Protein AF-A0A482RDF0-F1 (afdb_monomer)

Sequence (179 aa):
MLKWYRARIDGACKEKSSDGYDLYDVTFIDIGFSDKMTVQRMRPLDASLTTVPAIAKECVLALLRVPALGAEYGDEAANALQDWVHGVKLRIKSHGKDMAGRLQVSLWEEDGSCINAIMIESGVARISSTMAHRVLKRGGDEKDVELLRLCEAARETAKKARARMYCYGDVGDSDDERR

Solvent-accessible surface area (backbone atoms only — not comparable to full-atom values): 10511 Å² total; per-residue (Å²): 134,94,81,86,78,65,66,44,80,78,45,77,48,94,58,58,46,98,87,66,43,64,25,24,38,32,36,29,36,66,74,66,51,69,50,77,45,41,69,91,83,56,74,86,77,60,71,83,60,68,77,56,74,68,71,37,74,76,65,43,67,49,56,57,41,64,52,54,76,86,39,86,52,11,52,58,31,54,51,53,50,45,72,70,48,65,96,52,88,63,48,76,48,79,77,53,61,49,99,88,67,35,39,19,28,45,43,25,48,92,92,65,51,42,52,59,24,50,38,22,30,59,20,36,29,44,75,27,62,76,48,51,51,50,34,67,72,66,71,35,57,70,73,52,48,52,50,50,54,46,36,52,55,21,40,54,50,9,51,76,67,34,22,64,65,20,56,89,42,85,71,71,89,66,83,80,80,80,124

pLDDT: mean 91.61, std 11.26, range [33.59, 98.56]

Secondary structure (DSSP, 8-state):
-------EEEEEEEEE-TTS-EEEEEE-TTT--EEEEEGGG--PPPGGGTSSPP----EEETTEE-PPTTSTTHHHHHHHHHHHHTT---EEEEEEE-TTSPEEEEEE-TTS-BHHHHHHHTTS-EE-HHHHHHHHHTT--HHHHHHHHHHHHHHHHHHHHT-GGGTTS-----STT--

Mean predicted aligned error: 5.52 Å

Radius of gyration: 19.78 Å; Cα contacts (8 Å, |Δi|>4): 258; chains: 1; bounding box: 54×39×53 Å

Foldseek 3Di:
DDDDADKDFPAWDPDAPPVRATWTWIARLQPRDIDIDGCVNDDDDDPVCVPPHRNDAAADEPQKDADDPPPFLRVVLVVVVCVVDPPDDWDWDFQAADPVRGTHIWTADPVGDTVLLVCLLLPRIAGDPVRLCVCVPPVHDPVSVVVVVSNVVSNVNCCVVCHRCNVPHDPDPDPPSDD

Structure (mmCIF, N/CA/C/O backbone):
data_AF-A0A482RDF0-F1
#
_entry.id   AF-A0A482RDF0-F1
#
loop_
_atom_site.group_PDB
_atom_site.id
_atom_site.type_symbol
_atom_site.label_atom_id
_atom_site.label_alt_id
_atom_site.label_comp_id
_atom_site.label_asym_id
_atom_site.label_entity_id
_atom_site.label_seq_id
_atom_site.pdbx_PDB_ins_code
_atom_site.Cartn_x
_atom_site.Cartn_y
_atom_site.Cartn_z
_atom_site.occupancy
_atom_site.B_iso_or_equiv
_atom_site.auth_seq_id
_atom_site.auth_comp_id
_atom_site.auth_asym_id
_atom_site.auth_atom_id
_atom_si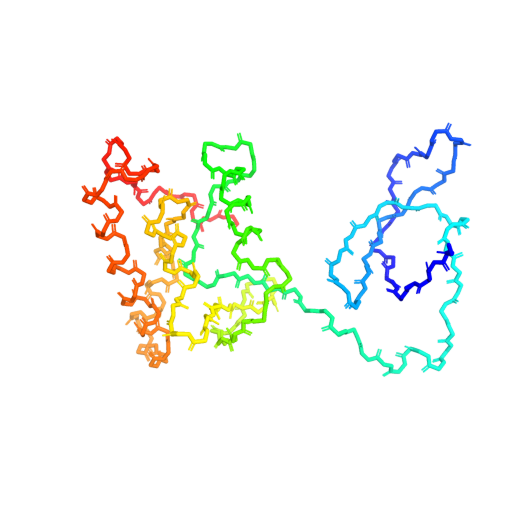te.pdbx_PDB_model_num
ATOM 1 N N . MET A 1 1 ? -15.710 20.046 16.845 1.00 54.75 1 MET A N 1
ATOM 2 C CA . MET A 1 1 ? -16.779 19.021 16.833 1.00 54.75 1 MET A CA 1
ATOM 3 C C . MET A 1 1 ? -16.114 17.657 16.951 1.00 54.75 1 MET A C 1
ATOM 5 O O . MET A 1 1 ? -15.251 17.364 16.132 1.00 54.75 1 MET A O 1
ATOM 9 N N . LEU A 1 2 ? -16.427 16.874 17.986 1.00 76.50 2 LEU A N 1
ATOM 10 C CA . LEU A 1 2 ? -15.882 15.519 18.157 1.00 76.50 2 LEU A CA 1
ATOM 11 C C . LEU A 1 2 ? -16.524 14.575 17.128 1.00 76.50 2 LEU A C 1
ATOM 13 O O . LEU A 1 2 ? -17.744 14.585 16.971 1.00 76.50 2 LEU A O 1
ATOM 17 N N . LYS A 1 3 ? -15.708 13.784 16.425 1.00 89.88 3 LYS A N 1
ATOM 18 C CA . LYS A 1 3 ? -16.160 12.769 15.460 1.00 89.88 3 LYS A CA 1
ATOM 19 C C . LYS A 1 3 ? -15.899 11.373 16.026 1.00 89.88 3 LYS A C 1
ATOM 21 O O . LYS A 1 3 ? -14.843 11.141 16.606 1.00 89.88 3 LYS A O 1
ATOM 26 N N . TRP A 1 4 ? -16.851 10.462 15.837 1.00 93.19 4 TRP A N 1
ATOM 27 C CA . TRP A 1 4 ? -16.746 9.052 16.219 1.00 93.19 4 TRP A CA 1
ATOM 28 C C . TRP A 1 4 ? -16.595 8.187 14.971 1.00 93.19 4 TRP A C 1
ATOM 30 O O . TRP A 1 4 ? -17.272 8.428 13.974 1.00 93.19 4 TRP A O 1
ATOM 40 N N . TYR A 1 5 ? -15.750 7.165 15.053 1.00 95.38 5 TYR A N 1
ATOM 41 C CA . TYR A 1 5 ? -15.471 6.233 13.962 1.00 95.38 5 TYR A CA 1
ATOM 42 C C . TYR A 1 5 ? -15.657 4.797 14.446 1.00 95.38 5 TYR A C 1
ATOM 44 O O . TYR A 1 5 ? -15.530 4.522 15.641 1.00 95.38 5 TYR A O 1
ATOM 52 N N . ARG A 1 6 ? -15.941 3.876 13.521 1.00 96.56 6 ARG A N 1
ATOM 53 C CA . ARG A 1 6 ? -15.915 2.446 13.835 1.00 96.56 6 ARG A CA 1
ATOM 54 C C . ARG A 1 6 ? -14.469 1.988 13.910 1.00 96.56 6 ARG A C 1
ATOM 56 O O . ARG A 1 6 ? -13.651 2.338 13.057 1.00 96.56 6 ARG A O 1
ATOM 63 N N . ALA A 1 7 ? -14.171 1.194 14.923 1.00 96.06 7 ALA A N 1
ATOM 64 C CA . ALA A 1 7 ? -12.834 0.694 15.142 1.00 96.06 7 ALA A CA 1
ATOM 65 C C . ALA A 1 7 ? -12.863 -0.709 15.744 1.00 96.06 7 ALA A C 1
ATOM 67 O O . ALA A 1 7 ? -13.864 -1.130 16.328 1.00 96.06 7 ALA A O 1
ATOM 68 N N . ARG A 1 8 ? -11.755 -1.424 15.580 1.00 95.56 8 ARG A N 1
ATOM 69 C CA . ARG A 1 8 ? -11.495 -2.729 16.178 1.00 95.56 8 ARG A CA 1
ATOM 70 C C . ARG A 1 8 ? -10.357 -2.571 17.177 1.00 95.56 8 ARG A C 1
ATOM 72 O O . ARG A 1 8 ? -9.365 -1.926 16.860 1.00 95.56 8 ARG A O 1
ATOM 79 N N . ILE A 1 9 ? -10.512 -3.161 18.357 1.00 96.56 9 ILE A N 1
ATOM 80 C CA . ILE A 1 9 ? -9.424 -3.285 19.329 1.00 96.56 9 ILE A CA 1
ATOM 81 C C . ILE A 1 9 ? -8.565 -4.467 18.887 1.00 96.56 9 ILE A C 1
ATOM 83 O O . ILE A 1 9 ? -9.066 -5.590 18.815 1.00 96.56 9 ILE A O 1
ATOM 87 N N . ASP A 1 10 ? -7.303 -4.208 18.561 1.00 95.56 10 ASP A N 1
ATOM 88 C CA . ASP A 1 10 ? -6.359 -5.233 18.113 1.00 95.56 10 ASP A CA 1
ATOM 89 C C . ASP A 1 10 ? -5.587 -5.843 19.294 1.00 95.56 10 ASP A C 1
ATOM 91 O O . ASP A 1 10 ? -5.207 -7.013 19.248 1.00 95.56 10 ASP A O 1
ATOM 95 N N . GLY A 1 11 ? -5.409 -5.091 20.386 1.00 96.06 11 GLY A N 1
ATOM 96 C CA . GLY A 1 11 ? -4.759 -5.584 21.598 1.00 96.06 11 GLY A CA 1
ATOM 97 C C . GLY A 1 11 ? -4.637 -4.534 22.700 1.00 96.06 11 GLY A C 1
ATOM 98 O O . GLY A 1 11 ? -4.918 -3.355 22.494 1.00 96.06 11 GLY A O 1
ATOM 99 N N . ALA A 1 12 ? -4.226 -4.974 23.889 1.00 95.38 12 ALA A N 1
ATOM 100 C CA . ALA A 1 12 ? -3.859 -4.081 24.984 1.00 95.38 12 ALA A CA 1
ATOM 101 C C . ALA A 1 12 ? -2.367 -3.725 24.900 1.00 95.38 12 ALA A C 1
ATOM 103 O O . ALA A 1 12 ? -1.522 -4.598 24.681 1.00 95.38 12 ALA A O 1
ATOM 104 N N . CYS A 1 13 ? -2.042 -2.455 25.121 1.00 93.56 13 CYS A N 1
ATOM 105 C CA . CYS A 1 13 ? -0.667 -1.980 25.188 1.00 93.56 13 CYS A CA 1
ATOM 106 C C . CYS A 1 13 ? -0.057 -2.295 26.560 1.00 93.56 13 CYS A C 1
ATOM 108 O O . CYS A 1 13 ? -0.744 -2.314 27.579 1.00 93.56 13 CYS A O 1
ATOM 110 N N . LYS A 1 14 ? 1.268 -2.482 26.609 1.00 92.19 14 LYS A N 1
ATOM 111 C CA . LYS A 1 14 ? 2.001 -2.568 27.889 1.00 92.19 14 LYS A CA 1
ATOM 112 C C . LYS A 1 14 ? 2.158 -1.205 28.564 1.00 92.19 14 LYS A C 1
ATOM 114 O O . LYS A 1 14 ? 2.295 -1.131 29.781 1.00 92.19 14 LYS A O 1
ATOM 119 N N . GLU A 1 15 ? 2.201 -0.147 27.763 1.00 92.88 15 GLU A N 1
ATOM 120 C CA . GLU A 1 15 ? 2.337 1.227 28.232 1.00 92.88 15 GLU A CA 1
ATOM 121 C C . GLU A 1 15 ? 1.001 1.784 28.745 1.00 92.88 15 GLU A C 1
ATOM 123 O O . GLU A 1 15 ? -0.079 1.347 28.341 1.00 92.88 15 GLU A O 1
ATOM 128 N N . LYS A 1 16 ? 1.088 2.765 29.641 1.00 93.88 16 LYS A N 1
ATOM 129 C CA . LYS A 1 16 ? -0.057 3.507 30.173 1.00 93.88 16 LYS A CA 1
ATOM 130 C C . LYS A 1 16 ? -0.050 4.922 29.608 1.00 93.88 16 LYS A C 1
ATOM 132 O O . LYS A 1 16 ? 1.000 5.425 29.209 1.00 93.88 16 LYS A O 1
ATOM 137 N N . SER A 1 17 ? -1.204 5.581 29.602 1.00 93.25 17 SER A N 1
ATOM 138 C CA . SER A 1 17 ? -1.254 7.019 29.329 1.00 93.25 17 SER A CA 1
ATOM 139 C C . SER A 1 17 ? -0.514 7.812 30.418 1.00 93.25 17 SER A C 1
ATOM 141 O O . SER A 1 17 ? -0.239 7.290 31.501 1.00 93.25 17 SER A O 1
ATOM 143 N N . SER A 1 18 ? -0.242 9.096 30.163 1.00 93.12 18 SER A N 1
ATOM 144 C CA . SER A 1 18 ? 0.327 10.022 31.159 1.00 93.12 18 SER A CA 1
ATOM 145 C C . SER A 1 18 ? -0.462 10.053 32.471 1.00 93.12 18 SER A C 1
ATOM 147 O O . SER A 1 18 ? 0.118 10.211 33.540 1.00 93.12 18 SER A O 1
ATOM 149 N N . ASP A 1 19 ? -1.775 9.849 32.380 1.00 94.12 19 ASP A N 1
ATOM 150 C CA . ASP A 1 19 ? -2.708 9.874 33.507 1.00 94.12 19 ASP A CA 1
ATOM 151 C C . ASP A 1 19 ? -2.913 8.480 34.138 1.00 94.12 19 ASP A C 1
ATOM 153 O O . ASP A 1 19 ? -3.788 8.296 34.981 1.00 94.12 19 ASP A O 1
ATOM 157 N N . GLY A 1 20 ? -2.133 7.474 33.719 1.00 94.69 20 GLY A N 1
ATOM 158 C CA . GLY A 1 20 ? -2.148 6.119 34.279 1.00 94.69 20 GLY A CA 1
ATOM 159 C C . GLY A 1 20 ? -3.216 5.174 33.713 1.00 94.69 20 GLY A C 1
ATOM 160 O O . GLY A 1 20 ? -3.364 4.058 34.216 1.00 94.69 20 GLY A O 1
ATOM 161 N N . TYR 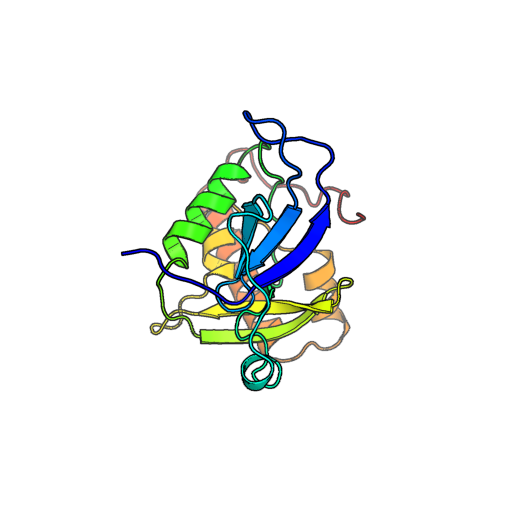A 1 21 ? -3.949 5.568 32.666 1.00 95.81 21 TYR A N 1
ATOM 162 C CA . TYR A 1 21 ? -4.974 4.717 32.050 1.00 95.81 21 TYR A CA 1
ATOM 163 C C . TYR A 1 21 ? -4.375 3.652 31.128 1.00 95.81 21 TYR A C 1
ATOM 165 O O . TYR A 1 21 ? -3.336 3.859 30.502 1.00 95.81 21 TYR A O 1
ATOM 173 N N . ASP A 1 22 ? -5.069 2.517 31.011 1.00 96.69 22 ASP A N 1
ATOM 174 C CA . ASP A 1 22 ? -4.773 1.496 30.003 1.00 96.69 22 ASP A CA 1
ATOM 175 C C . ASP A 1 22 ? -4.913 2.045 28.584 1.00 96.69 22 ASP A C 1
ATOM 177 O O . ASP A 1 22 ? -5.895 2.722 28.256 1.00 96.69 22 ASP A O 1
ATOM 181 N N . LEU A 1 23 ? -3.939 1.704 27.744 1.00 97.31 23 LEU A N 1
ATOM 182 C CA . LEU A 1 23 ? -3.948 1.980 26.316 1.00 97.31 23 LEU A CA 1
ATOM 183 C C . LEU A 1 23 ? -4.225 0.698 25.539 1.00 97.31 23 LEU A C 1
ATOM 185 O O . LEU A 1 23 ? -3.825 -0.396 25.936 1.00 97.31 23 LEU A O 1
ATOM 189 N N . TYR A 1 24 ? -4.901 0.860 24.412 1.00 97.31 24 TYR A N 1
ATOM 190 C CA . TYR A 1 24 ? -5.235 -0.220 23.499 1.00 97.31 24 TYR A CA 1
ATOM 191 C C . TYR A 1 24 ? -4.814 0.176 22.094 1.00 97.31 24 TYR A C 1
ATOM 193 O O . TYR A 1 24 ? -5.035 1.321 21.690 1.00 97.31 24 TYR A O 1
ATOM 201 N N . ASP A 1 25 ? -4.242 -0.777 21.365 1.00 96.88 25 ASP A N 1
ATOM 202 C CA . ASP A 1 25 ? -4.002 -0.653 19.935 1.00 96.88 25 ASP A CA 1
ATOM 203 C C . ASP A 1 25 ? -5.345 -0.823 19.218 1.00 96.88 25 ASP A C 1
ATOM 205 O O . ASP A 1 25 ? -6.073 -1.803 19.427 1.00 96.88 25 ASP A O 1
ATOM 209 N N . VAL A 1 26 ? -5.707 0.173 18.415 1.00 96.44 26 VAL A N 1
ATOM 210 C CA . VAL A 1 26 ? -7.015 0.272 17.774 1.00 96.44 26 VAL A CA 1
ATOM 211 C C . VAL A 1 26 ? -6.846 0.577 16.296 1.00 96.44 26 VAL A C 1
ATOM 213 O O . VAL A 1 26 ? -6.193 1.552 15.937 1.00 96.44 26 VAL A O 1
ATOM 216 N N . THR A 1 27 ? -7.520 -0.188 15.439 1.00 96.25 27 THR A N 1
ATOM 217 C CA . THR A 1 27 ? -7.594 0.072 13.997 1.00 96.25 27 THR A CA 1
ATOM 218 C C . THR A 1 27 ? -8.959 0.626 13.611 1.00 96.25 27 THR A C 1
ATOM 220 O O . THR A 1 27 ? -9.999 -0.003 13.829 1.00 96.25 27 THR A O 1
ATOM 223 N N . PHE A 1 28 ? -8.969 1.788 12.965 1.00 96.25 28 PHE A N 1
ATOM 224 C CA . PHE A 1 28 ? -10.151 2.399 12.369 1.00 96.25 28 PHE A CA 1
ATOM 225 C C . PHE A 1 28 ? -10.510 1.685 11.065 1.00 96.25 28 PHE A C 1
ATOM 227 O O . PHE A 1 28 ? -9.967 1.971 9.998 1.00 96.25 28 PHE A O 1
ATOM 234 N N . ILE A 1 29 ? -11.456 0.752 11.148 1.00 96.44 29 ILE A N 1
ATOM 235 C CA . ILE A 1 29 ? -11.743 -0.248 10.105 1.00 96.44 29 ILE A CA 1
ATOM 236 C C . ILE A 1 29 ? -12.279 0.318 8.780 1.00 96.44 29 ILE A C 1
ATOM 238 O O . ILE A 1 29 ? -12.342 -0.397 7.781 1.00 96.44 29 ILE A O 1
ATOM 242 N N . ASP A 1 30 ? -12.663 1.591 8.769 1.00 96.31 30 ASP A N 1
ATOM 243 C CA . ASP A 1 30 ? -13.197 2.272 7.588 1.00 96.31 30 ASP A CA 1
ATOM 244 C C . ASP A 1 30 ? -12.190 3.216 6.922 1.00 96.31 30 ASP A C 1
ATOM 246 O O . ASP A 1 30 ? -12.455 3.733 5.842 1.00 96.31 30 ASP A O 1
ATOM 250 N N . ILE A 1 31 ? -11.034 3.428 7.555 1.00 93.19 31 ILE A N 1
ATOM 251 C CA . ILE A 1 31 ? -9.993 4.358 7.091 1.00 93.19 31 ILE A CA 1
ATOM 252 C C . ILE A 1 31 ? -8.644 3.639 6.941 1.00 93.19 31 ILE A C 1
ATOM 254 O O . ILE A 1 31 ? -7.841 4.012 6.096 1.00 93.19 31 ILE A O 1
ATOM 258 N N . GLY A 1 32 ? -8.403 2.582 7.723 1.00 92.06 32 GLY A N 1
ATOM 259 C CA . GLY A 1 32 ? -7.150 1.819 7.712 1.00 92.06 32 GLY A CA 1
ATOM 260 C C . GLY A 1 32 ? -6.038 2.431 8.568 1.00 92.06 32 GLY A C 1
ATOM 261 O O . GLY A 1 32 ? -4.914 1.950 8.528 1.00 92.06 32 GLY A O 1
ATOM 262 N N . PHE A 1 33 ? -6.344 3.477 9.340 1.00 91.31 33 PHE A N 1
ATOM 263 C CA . PHE A 1 33 ? -5.431 4.074 10.314 1.00 91.31 33 PHE A CA 1
ATOM 264 C C . PHE A 1 33 ? -5.465 3.294 11.634 1.00 91.31 33 PHE A C 1
ATOM 266 O O . PHE A 1 33 ? -6.535 2.829 12.036 1.00 91.31 33 PHE A O 1
ATOM 273 N N . SER A 1 34 ? -4.332 3.210 12.326 1.00 93.81 34 SER A N 1
ATOM 274 C CA . SER A 1 34 ? -4.234 2.617 13.663 1.00 93.81 34 SER A CA 1
ATOM 275 C C . SER A 1 34 ? -3.669 3.632 14.651 1.00 93.81 34 SER A C 1
ATOM 277 O O . SER A 1 34 ? -2.806 4.430 14.297 1.00 93.81 34 SER A O 1
ATOM 279 N N . ASP A 1 35 ? -4.170 3.607 15.882 1.00 95.00 35 ASP A N 1
ATOM 280 C CA . ASP A 1 35 ? -3.775 4.521 16.955 1.00 95.00 35 ASP A CA 1
ATOM 281 C C . ASP A 1 35 ? -3.821 3.811 18.312 1.00 95.00 35 ASP A C 1
ATOM 283 O O . ASP A 1 35 ? -4.447 2.758 18.464 1.00 95.00 35 ASP A O 1
ATOM 287 N N . LYS A 1 36 ? -3.196 4.424 19.315 1.00 95.81 36 LYS A N 1
ATOM 288 C CA . LYS A 1 36 ? -3.252 3.998 20.711 1.00 95.81 36 LYS A CA 1
ATOM 289 C C . LYS A 1 36 ? -4.188 4.907 21.480 1.00 95.81 36 LYS A C 1
ATOM 291 O O . LYS A 1 36 ? -4.004 6.122 21.537 1.00 95.81 36 LYS A O 1
ATOM 296 N N . MET A 1 37 ? -5.199 4.330 22.115 1.00 94.81 37 MET A N 1
ATOM 297 C CA . MET A 1 37 ? -6.192 5.124 22.836 1.00 94.81 37 MET A CA 1
ATOM 298 C C . MET A 1 37 ? -6.707 4.433 24.089 1.00 94.81 37 MET A C 1
ATOM 300 O O . MET A 1 37 ? -6.657 3.213 24.229 1.00 94.81 37 MET A O 1
ATOM 304 N N . THR A 1 38 ? -7.203 5.246 25.016 1.00 96.44 38 THR A N 1
ATOM 305 C CA . THR A 1 38 ? -7.788 4.782 26.270 1.00 96.44 38 THR A CA 1
ATOM 306 C C . THR A 1 38 ? -9.283 4.514 26.105 1.00 96.44 38 THR A C 1
ATOM 308 O O . THR A 1 38 ? -9.935 5.057 25.208 1.00 96.44 38 THR A O 1
ATOM 311 N N . VAL A 1 39 ? -9.863 3.726 27.013 1.00 94.62 39 VAL A N 1
ATOM 312 C CA . VAL A 1 39 ? -11.300 3.385 26.985 1.00 94.62 39 VAL A CA 1
ATOM 313 C C . VAL A 1 39 ? -12.195 4.626 27.076 1.00 94.62 39 VAL A C 1
ATOM 315 O O . VAL A 1 39 ? -13.282 4.636 26.510 1.00 94.62 39 VAL A O 1
ATOM 318 N N . GLN A 1 40 ? -11.738 5.713 27.709 1.00 93.38 40 GLN A N 1
ATOM 319 C CA . GLN A 1 40 ? -12.492 6.973 27.791 1.00 93.38 40 GLN A CA 1
ATOM 320 C C . GLN A 1 40 ? -12.724 7.619 26.414 1.00 93.38 40 GLN A C 1
ATOM 322 O O . GLN A 1 40 ? -13.639 8.426 26.258 1.00 93.38 40 GLN A O 1
ATOM 327 N N . ARG A 1 41 ? -11.912 7.266 25.408 1.00 94.06 41 ARG A N 1
ATOM 328 C CA . ARG A 1 41 ? -12.061 7.705 24.012 1.00 94.06 41 ARG A CA 1
ATOM 329 C C . ARG A 1 41 ? -12.796 6.680 23.144 1.00 94.06 41 ARG A C 1
ATOM 331 O O . ARG A 1 41 ? -12.841 6.836 21.926 1.00 94.06 41 ARG A O 1
ATOM 338 N N . MET A 1 42 ? -13.382 5.652 23.755 1.00 95.12 42 MET A N 1
ATOM 339 C CA . MET A 1 42 ? -14.123 4.585 23.090 1.00 95.12 42 MET A CA 1
ATOM 340 C C . MET A 1 42 ? -15.565 4.530 23.593 1.00 95.12 42 MET A C 1
ATOM 342 O O . MET A 1 42 ? -15.909 5.042 24.657 1.00 95.12 42 MET A O 1
ATOM 346 N N . ARG A 1 43 ? -16.424 3.871 22.818 1.00 95.44 43 ARG A N 1
ATOM 347 C CA . ARG A 1 43 ? -17.781 3.510 23.230 1.00 95.44 43 ARG A CA 1
ATOM 348 C C . ARG A 1 43 ? -18.201 2.213 22.539 1.00 95.44 43 ARG A C 1
ATOM 350 O O . ARG A 1 43 ? -17.672 1.930 21.461 1.00 95.44 43 ARG A O 1
ATOM 357 N N . PRO A 1 44 ? -19.154 1.453 23.104 1.00 95.31 44 PRO A N 1
ATOM 358 C CA . PRO A 1 44 ? -19.710 0.288 22.430 1.00 95.31 44 PRO A CA 1
ATOM 359 C C . PRO A 1 44 ? -20.218 0.638 21.029 1.00 95.31 44 PRO A C 1
ATOM 361 O O . PRO A 1 44 ? -20.848 1.680 20.825 1.00 95.31 44 PRO A O 1
ATOM 364 N N . LEU A 1 45 ? -19.926 -0.232 20.063 1.00 94.94 45 LEU A N 1
ATOM 365 C CA . LEU A 1 45 ? -20.441 -0.094 18.708 1.00 94.94 45 LEU A CA 1
ATOM 366 C C . LEU A 1 45 ? -21.926 -0.472 18.696 1.00 94.94 45 LEU A C 1
ATOM 368 O O . LEU A 1 45 ? -22.308 -1.510 19.232 1.00 94.94 45 LEU A O 1
ATOM 372 N N . ASP A 1 46 ? -22.753 0.363 18.069 1.00 94.44 46 ASP A N 1
ATOM 373 C CA . ASP A 1 46 ? -24.168 0.062 17.860 1.00 94.44 46 ASP A CA 1
ATOM 374 C C . ASP A 1 46 ? -24.319 -1.240 17.055 1.00 94.44 46 ASP A C 1
ATOM 376 O O . ASP A 1 46 ? -23.660 -1.420 16.026 1.00 94.44 46 ASP A O 1
ATOM 380 N N . ALA A 1 47 ? -25.191 -2.144 17.507 1.00 93.56 47 ALA A N 1
ATOM 381 C CA . ALA A 1 47 ? -25.407 -3.439 16.869 1.00 93.56 47 ALA A CA 1
ATOM 382 C C . ALA A 1 47 ? -25.805 -3.305 15.389 1.00 93.56 47 ALA A C 1
ATOM 384 O O . ALA A 1 47 ? -25.367 -4.106 14.565 1.00 93.56 47 ALA A O 1
ATOM 385 N N . SER A 1 48 ? -26.554 -2.263 15.021 1.00 93.81 48 SER A N 1
ATOM 386 C CA . SER A 1 48 ? -26.926 -1.988 13.627 1.00 93.81 48 SER A CA 1
ATOM 387 C C . SER A 1 48 ? -25.720 -1.731 12.716 1.00 93.81 48 SER A C 1
ATOM 389 O O . SER A 1 48 ? -25.775 -2.023 11.525 1.00 93.81 48 SER A O 1
ATOM 391 N N . LEU A 1 49 ? -24.603 -1.246 13.268 1.00 94.00 49 LEU A N 1
ATOM 392 C CA . LEU A 1 49 ? -23.372 -0.963 12.529 1.00 94.00 49 LEU A CA 1
ATOM 393 C C . LEU A 1 49 ? -22.440 -2.172 12.421 1.00 94.00 49 LEU A C 1
ATOM 395 O O . LEU A 1 49 ? -21.443 -2.098 11.702 1.00 94.00 49 LEU A O 1
ATOM 399 N N . THR A 1 50 ? -22.732 -3.274 13.116 1.00 90.12 50 THR A N 1
ATOM 400 C CA . THR A 1 50 ? -21.919 -4.502 13.059 1.00 90.12 50 THR A CA 1
ATOM 401 C C . THR A 1 50 ? -22.118 -5.279 11.760 1.00 90.12 50 THR A C 1
ATOM 403 O O . THR A 1 50 ? -21.228 -6.014 11.340 1.00 90.12 50 THR A O 1
ATOM 406 N N . THR A 1 51 ? -23.258 -5.087 11.091 1.00 92.31 51 THR A N 1
ATOM 407 C CA . THR A 1 51 ? -23.583 -5.742 9.816 1.00 92.31 51 THR A CA 1
ATOM 408 C C . THR A 1 51 ? -22.875 -5.099 8.626 1.00 92.31 51 THR A C 1
ATOM 410 O O . THR A 1 51 ? -22.722 -5.735 7.586 1.00 92.31 51 THR A O 1
ATOM 413 N N . VAL A 1 52 ? -22.417 -3.851 8.767 1.00 94.69 52 VAL A N 1
ATOM 414 C CA . VAL A 1 52 ? -21.680 -3.140 7.721 1.00 94.69 52 VAL A CA 1
ATOM 415 C C . VAL A 1 52 ? -20.230 -3.642 7.720 1.00 94.69 52 VAL A C 1
ATOM 417 O O . VAL A 1 52 ? -19.535 -3.489 8.727 1.00 94.69 52 VAL A O 1
ATOM 420 N N . PRO A 1 53 ? -19.711 -4.218 6.624 1.00 94.25 53 PRO A N 1
ATOM 421 C CA . PRO A 1 53 ? -18.326 -4.680 6.581 1.00 94.25 53 PRO A CA 1
ATOM 422 C C . PRO A 1 53 ? -17.322 -3.537 6.785 1.00 94.25 53 PRO A C 1
ATOM 424 O O . PRO A 1 53 ? -17.612 -2.379 6.487 1.00 94.25 53 PRO A O 1
ATOM 427 N N . ALA A 1 54 ? -16.118 -3.865 7.256 1.00 94.62 54 ALA A N 1
ATOM 428 C CA . ALA A 1 54 ? -14.980 -2.946 7.216 1.00 94.62 54 ALA A CA 1
ATOM 429 C C . ALA A 1 54 ? -14.675 -2.563 5.760 1.00 94.62 54 ALA A C 1
ATOM 431 O O . ALA A 1 54 ? -14.451 -3.461 4.930 1.00 94.62 54 ALA A O 1
ATOM 432 N N . ILE A 1 55 ? -14.673 -1.263 5.454 1.00 94.94 55 ILE A N 1
ATOM 433 C CA . ILE A 1 55 ? -14.482 -0.782 4.077 1.00 94.94 55 ILE A CA 1
ATOM 434 C C . ILE A 1 55 ? -13.011 -0.542 3.726 1.00 94.94 55 ILE A C 1
ATOM 436 O O . ILE A 1 55 ? -12.658 -0.652 2.553 1.00 94.94 55 ILE A O 1
ATOM 440 N N . ALA A 1 56 ? -12.138 -0.304 4.711 1.00 95.19 56 ALA A N 1
ATOM 441 C CA . ALA A 1 56 ? -10.701 -0.267 4.468 1.00 95.19 56 ALA A CA 1
ATOM 442 C C . ALA A 1 56 ? -10.147 -1.694 4.348 1.00 95.19 56 ALA A C 1
ATOM 444 O O . ALA A 1 56 ? -10.495 -2.588 5.126 1.00 95.19 56 ALA A O 1
ATOM 445 N N . LYS A 1 57 ? -9.284 -1.914 3.354 1.00 92.88 57 LYS A N 1
ATOM 446 C CA . LYS A 1 57 ? -8.631 -3.201 3.095 1.00 92.88 57 LYS A CA 1
ATOM 447 C C . LYS A 1 57 ? -7.124 -3.009 3.087 1.00 92.88 57 LYS A C 1
ATOM 449 O O . LYS A 1 57 ? -6.605 -2.239 2.285 1.00 92.88 57 LYS A O 1
ATOM 454 N N . GLU A 1 58 ? -6.435 -3.738 3.955 1.00 93.25 58 GLU A N 1
ATOM 455 C CA . GLU A 1 58 ? -4.976 -3.774 3.950 1.00 93.25 58 GLU A CA 1
ATOM 456 C C . GLU A 1 58 ? -4.468 -4.466 2.675 1.00 93.25 58 GLU A C 1
ATOM 458 O O . GLU A 1 58 ? -4.947 -5.54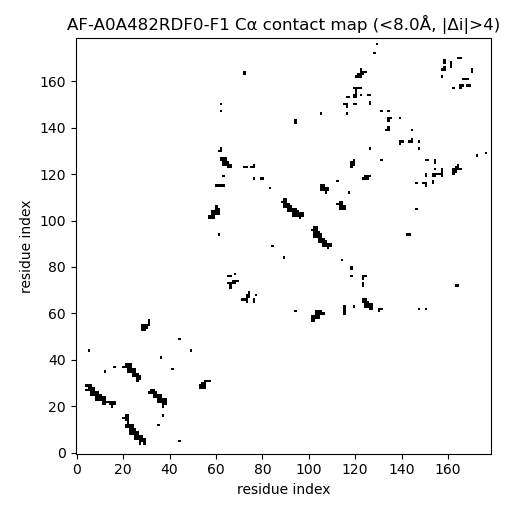2 2.292 1.00 93.25 58 GLU A O 1
ATOM 463 N N . CYS A 1 59 ? -3.504 -3.829 2.015 1.00 95.69 59 CYS A N 1
ATOM 464 C CA . CYS A 1 59 ? -2.908 -4.281 0.764 1.00 95.69 59 CYS A CA 1
ATOM 465 C C . CYS A 1 59 ? -1.384 -4.109 0.812 1.00 95.69 59 CYS A C 1
ATOM 467 O O . CYS A 1 59 ? -0.856 -3.359 1.629 1.00 95.69 59 CYS A O 1
ATOM 469 N N . VAL A 1 60 ? -0.686 -4.772 -0.105 1.00 96.25 60 VAL A N 1
ATOM 470 C CA . VAL A 1 60 ? 0.752 -4.611 -0.343 1.00 96.25 60 VAL A CA 1
ATOM 471 C C . VAL A 1 60 ? 1.013 -4.372 -1.823 1.00 96.25 60 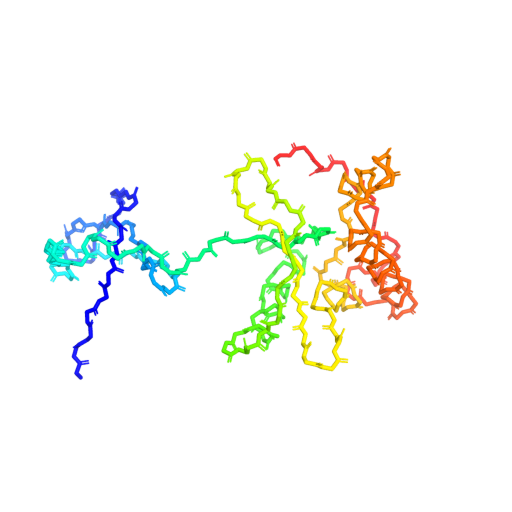VAL A C 1
ATOM 473 O O . VAL A 1 60 ? 0.322 -4.926 -2.679 1.00 96.25 60 VAL A O 1
ATOM 476 N N . LEU A 1 61 ? 2.025 -3.568 -2.143 1.00 97.62 61 LEU A N 1
ATOM 477 C CA . LEU A 1 61 ? 2.407 -3.328 -3.531 1.00 97.62 61 LEU A CA 1
ATOM 478 C C . LEU A 1 61 ? 3.097 -4.563 -4.119 1.00 97.62 61 LEU A C 1
ATOM 480 O O . LEU A 1 61 ? 4.095 -5.055 -3.596 1.00 97.62 61 LEU A O 1
ATOM 484 N N . ALA A 1 62 ? 2.544 -5.073 -5.214 1.00 96.81 62 ALA A N 1
ATOM 485 C CA . ALA A 1 62 ? 3.081 -6.218 -5.928 1.00 96.81 62 ALA A CA 1
ATOM 486 C C . ALA A 1 62 ? 4.437 -5.892 -6.576 1.00 96.81 62 ALA A C 1
ATOM 488 O O . ALA A 1 62 ? 4.676 -4.769 -7.017 1.00 96.81 62 ALA A O 1
ATOM 489 N N . LEU A 1 63 ? 5.294 -6.911 -6.671 1.00 95.81 63 LEU A N 1
ATOM 490 C CA . LEU A 1 63 ? 6.633 -6.887 -7.272 1.00 95.81 63 LEU A CA 1
ATOM 491 C C . LEU A 1 63 ? 7.656 -5.964 -6.601 1.00 95.81 63 LEU A C 1
ATOM 493 O O . LEU A 1 63 ? 8.782 -5.909 -7.084 1.00 95.81 63 LEU A O 1
ATOM 497 N N . LEU A 1 64 ? 7.330 -5.287 -5.500 1.00 95.81 64 LEU A N 1
ATOM 498 C CA . LEU A 1 64 ? 8.261 -4.367 -4.852 1.00 95.81 64 LEU A CA 1
ATOM 499 C C . LEU A 1 64 ? 8.958 -4.988 -3.645 1.00 95.81 64 LEU A C 1
ATOM 501 O O . LEU A 1 64 ? 8.366 -5.716 -2.847 1.00 95.81 64 LEU A O 1
ATOM 505 N N . ARG A 1 65 ? 10.224 -4.617 -3.479 1.00 93.88 65 ARG A N 1
ATOM 506 C CA . ARG A 1 65 ? 10.941 -4.636 -2.207 1.00 93.88 65 ARG A CA 1
ATOM 507 C C . ARG A 1 65 ? 11.381 -3.216 -1.889 1.00 93.88 65 ARG A C 1
ATOM 509 O O . ARG A 1 65 ? 11.981 -2.552 -2.731 1.00 93.88 65 ARG A O 1
ATOM 516 N N . VAL A 1 66 ? 11.091 -2.788 -0.669 1.00 93.88 66 VAL A N 1
ATOM 517 C CA . VAL A 1 66 ? 11.489 -1.490 -0.12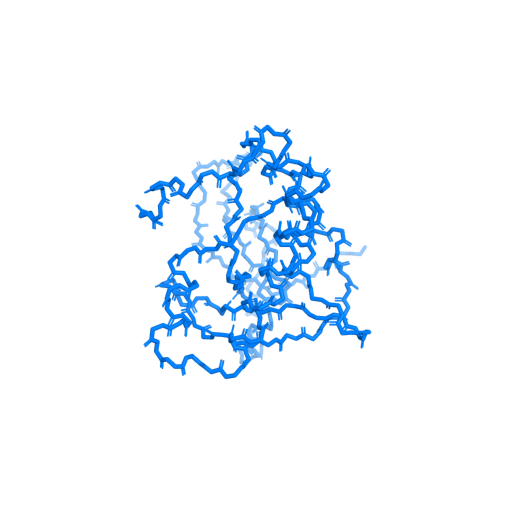2 1.00 93.88 66 VAL A CA 1
ATOM 518 C C . VAL A 1 66 ? 12.374 -1.717 1.104 1.00 93.88 66 VAL A C 1
ATOM 520 O O . VAL A 1 66 ? 12.174 -2.724 1.796 1.00 93.88 66 VAL A O 1
ATOM 523 N N . PRO A 1 67 ? 13.355 -0.841 1.371 1.00 92.19 67 PRO A N 1
ATOM 524 C CA . PRO A 1 67 ? 14.109 -0.883 2.618 1.00 92.19 67 PRO A CA 1
ATOM 525 C C . PRO A 1 67 ? 13.187 -0.726 3.834 1.00 92.19 67 PRO A C 1
ATOM 527 O O . PRO A 1 67 ? 12.098 -0.155 3.742 1.00 92.19 67 PRO A O 1
ATOM 530 N N . ALA A 1 68 ? 13.618 -1.245 4.983 1.00 92.75 68 ALA A N 1
ATOM 531 C CA . ALA A 1 68 ? 12.913 -1.021 6.241 1.00 92.75 68 ALA A CA 1
ATOM 532 C C . ALA A 1 68 ? 13.003 0.458 6.661 1.00 92.75 68 ALA A C 1
ATOM 534 O O . ALA A 1 68 ? 13.967 1.140 6.317 1.00 92.75 68 ALA A O 1
ATOM 535 N N . LEU A 1 69 ? 12.031 0.936 7.441 1.00 92.81 69 LEU A N 1
ATOM 536 C CA . LEU A 1 69 ? 12.081 2.279 8.032 1.00 92.81 69 LEU A CA 1
ATOM 537 C C . LEU A 1 69 ? 13.366 2.467 8.855 1.00 92.81 69 LEU A C 1
ATOM 539 O O . LEU A 1 69 ? 13.815 1.537 9.532 1.00 92.81 69 LEU A O 1
ATOM 543 N N . GLY A 1 70 ? 13.963 3.655 8.769 1.00 92.69 70 GLY A N 1
ATOM 544 C CA . GLY A 1 70 ? 15.270 3.974 9.352 1.00 92.69 70 GLY A CA 1
ATOM 545 C C . GLY A 1 70 ? 16.493 3.362 8.648 1.00 92.69 70 GLY A C 1
ATOM 546 O O . GLY A 1 70 ? 17.620 3.698 9.013 1.00 92.69 70 GLY A O 1
ATOM 547 N N . ALA A 1 71 ? 16.317 2.480 7.655 1.00 92.38 71 ALA A N 1
ATOM 548 C CA . ALA A 1 71 ? 17.397 2.090 6.747 1.00 92.38 71 ALA A CA 1
ATOM 549 C C . ALA A 1 71 ? 17.552 3.121 5.617 1.00 92.38 71 ALA A C 1
ATOM 551 O O . ALA A 1 71 ? 16.641 3.906 5.352 1.00 92.38 71 ALA A O 1
ATOM 552 N N . GLU A 1 72 ? 18.691 3.097 4.919 1.00 91.19 72 GLU A N 1
ATOM 553 C CA . GLU A 1 72 ? 18.942 3.993 3.784 1.00 91.19 72 GLU A CA 1
ATOM 554 C C . GLU A 1 72 ? 17.817 3.877 2.736 1.00 91.19 72 GLU A C 1
ATOM 556 O O . GLU A 1 72 ? 17.486 2.776 2.286 1.00 91.19 72 GLU A O 1
ATOM 561 N N . TYR A 1 73 ? 17.220 5.017 2.372 1.00 91.88 73 TYR A N 1
ATOM 562 C CA . TYR A 1 73 ? 16.065 5.153 1.473 1.00 91.88 73 TYR A CA 1
ATOM 563 C C . TYR A 1 73 ? 14.728 4.591 1.987 1.00 91.88 73 TYR A C 1
ATOM 565 O O . TYR A 1 73 ? 13.736 4.658 1.259 1.00 91.88 73 TYR A O 1
ATOM 573 N N . GLY A 1 74 ? 14.660 4.031 3.199 1.00 94.31 74 GLY A N 1
ATOM 574 C CA . GLY A 1 74 ? 13.431 3.447 3.748 1.00 94.31 74 GLY A CA 1
ATOM 575 C C . GLY A 1 74 ? 12.369 4.490 4.087 1.00 94.31 74 GLY A C 1
ATOM 576 O O . GLY A 1 74 ? 11.212 4.359 3.682 1.00 94.31 74 GLY A O 1
ATOM 577 N N . ASP A 1 75 ? 12.768 5.556 4.780 1.00 95.62 75 ASP A N 1
ATOM 578 C CA . ASP A 1 75 ? 11.857 6.646 5.141 1.00 95.62 75 ASP A CA 1
ATOM 579 C C . ASP A 1 75 ? 11.482 7.472 3.900 1.00 95.62 75 ASP A C 1
ATOM 581 O O . ASP A 1 75 ? 10.326 7.854 3.717 1.00 95.62 75 ASP A O 1
ATOM 585 N N . GLU A 1 76 ? 12.427 7.673 2.978 1.00 95.31 76 GLU A N 1
ATOM 586 C CA . GLU A 1 76 ? 12.173 8.305 1.685 1.00 95.31 76 GLU A CA 1
ATOM 587 C C . GLU A 1 76 ? 11.193 7.500 0.827 1.00 95.31 76 GLU A C 1
ATOM 589 O O . GLU A 1 76 ? 10.352 8.099 0.157 1.00 95.31 76 GLU A O 1
ATOM 594 N N . ALA A 1 77 ? 11.257 6.163 0.852 1.00 96.44 77 ALA A N 1
ATOM 595 C CA . ALA A 1 77 ? 10.298 5.310 0.153 1.00 96.44 77 ALA A CA 1
ATOM 596 C C . ALA A 1 77 ? 8.879 5.473 0.709 1.00 96.44 77 ALA A C 1
ATOM 598 O O . ALA A 1 77 ? 7.923 5.564 -0.066 1.00 96.44 77 ALA A O 1
ATOM 599 N N . ALA A 1 78 ? 8.743 5.526 2.037 1.00 96.19 78 ALA A N 1
ATOM 600 C CA . ALA A 1 78 ? 7.458 5.724 2.699 1.00 96.19 78 ALA A CA 1
ATOM 601 C C . ALA A 1 78 ? 6.863 7.104 2.379 1.00 96.19 78 ALA A C 1
ATOM 603 O O . ALA A 1 78 ? 5.698 7.188 1.986 1.00 96.19 78 ALA A O 1
ATOM 604 N N . ASN A 1 79 ? 7.675 8.161 2.473 1.00 96.81 79 ASN A N 1
ATOM 605 C CA . ASN A 1 79 ? 7.254 9.529 2.167 1.00 96.81 79 ASN A CA 1
ATOM 606 C C . ASN A 1 79 ? 6.863 9.685 0.693 1.00 96.81 79 ASN A C 1
ATOM 608 O O . ASN A 1 79 ? 5.790 10.199 0.395 1.00 96.81 79 ASN A O 1
ATOM 612 N N . ALA A 1 80 ? 7.674 9.167 -0.234 1.00 96.12 80 ALA A N 1
ATOM 613 C CA . ALA A 1 80 ? 7.368 9.243 -1.659 1.00 96.12 80 ALA A CA 1
ATOM 614 C C . ALA A 1 80 ? 6.063 8.505 -2.001 1.00 96.12 80 ALA A C 1
ATOM 616 O O . ALA A 1 80 ? 5.225 9.026 -2.735 1.00 96.12 80 ALA A O 1
ATOM 617 N N . LEU A 1 81 ? 5.847 7.315 -1.424 1.00 97.25 81 LEU A N 1
ATOM 618 C CA . LEU A 1 81 ? 4.581 6.606 -1.590 1.00 97.25 81 LEU A CA 1
ATOM 619 C C . LEU A 1 81 ? 3.407 7.436 -1.067 1.00 97.25 81 LEU A C 1
ATOM 621 O O . LEU A 1 81 ? 2.388 7.526 -1.749 1.00 97.25 81 LEU A O 1
ATOM 625 N N . GLN A 1 82 ? 3.544 8.040 0.116 1.00 96.31 82 GLN A N 1
ATOM 626 C CA . GLN A 1 82 ? 2.514 8.898 0.691 1.00 96.31 82 GLN A CA 1
ATOM 627 C C . GLN A 1 82 ? 2.167 10.062 -0.244 1.00 96.31 82 GLN A C 1
ATOM 629 O O . GLN A 1 82 ? 0.982 10.275 -0.502 1.00 96.31 82 GLN A O 1
ATOM 634 N N . ASP A 1 83 ? 3.168 10.748 -0.794 1.00 96.81 83 ASP A N 1
ATOM 635 C CA . ASP A 1 83 ? 2.974 11.870 -1.718 1.00 96.81 83 ASP A CA 1
ATOM 636 C C . ASP A 1 83 ? 2.201 11.462 -2.982 1.00 96.81 83 ASP A C 1
ATOM 638 O O . ASP A 1 83 ? 1.374 12.227 -3.477 1.00 96.81 83 ASP A O 1
ATOM 642 N N . TRP A 1 84 ? 2.421 10.245 -3.488 1.00 96.56 84 TRP A N 1
ATOM 643 C CA . TRP A 1 84 ? 1.752 9.754 -4.697 1.00 96.56 84 TRP A CA 1
ATOM 644 C C . TRP A 1 84 ? 0.335 9.219 -4.470 1.00 96.56 84 TRP A C 1
ATOM 646 O O . TRP A 1 84 ? -0.483 9.252 -5.387 1.00 96.56 84 TRP A O 1
ATOM 656 N N . VAL A 1 85 ? 0.025 8.683 -3.286 1.00 96.69 85 VAL A N 1
ATOM 657 C CA . VAL A 1 85 ? -1.235 7.938 -3.079 1.00 96.69 85 VAL A CA 1
ATOM 658 C C . VAL A 1 85 ? -2.207 8.614 -2.123 1.00 96.69 85 VAL A C 1
ATOM 660 O O . VAL A 1 85 ? -3.406 8.325 -2.157 1.00 96.69 85 VAL A O 1
ATOM 663 N N . HIS A 1 86 ? -1.728 9.485 -1.235 1.00 94.12 86 HIS A N 1
ATOM 664 C CA . HIS A 1 86 ? -2.564 10.018 -0.170 1.00 94.12 86 HIS A CA 1
ATOM 665 C C . HIS A 1 86 ? -3.618 10.987 -0.713 1.00 94.12 86 HIS A C 1
ATOM 667 O O . HIS A 1 86 ? -3.307 12.011 -1.310 1.00 94.12 86 HIS A O 1
ATOM 673 N N . GLY A 1 87 ? -4.896 10.669 -0.486 1.00 93.50 87 GLY A N 1
ATOM 674 C CA . GLY A 1 87 ? -6.014 11.485 -0.968 1.00 93.50 87 GLY A CA 1
ATOM 675 C C . GLY A 1 87 ? -6.247 11.410 -2.482 1.00 93.50 87 GLY A C 1
ATOM 676 O O . GLY A 1 87 ? -7.115 12.119 -2.989 1.00 93.50 87 GLY A O 1
ATOM 677 N N . VAL A 1 88 ? -5.526 10.539 -3.196 1.00 95.31 88 VAL A N 1
ATOM 678 C CA . VAL A 1 88 ? -5.624 10.386 -4.651 1.00 95.31 88 VAL A CA 1
ATOM 679 C C . VAL A 1 88 ? -6.519 9.198 -5.001 1.00 95.31 88 VAL A C 1
ATOM 681 O O . VAL A 1 88 ? -6.428 8.115 -4.421 1.00 95.31 88 VAL A O 1
ATOM 684 N N . LYS A 1 89 ? -7.407 9.387 -5.983 1.00 96.88 89 LYS A N 1
ATOM 685 C CA . LYS A 1 89 ? -8.227 8.301 -6.526 1.00 96.88 89 LYS A CA 1
ATOM 686 C C . LYS A 1 89 ? -7.418 7.525 -7.564 1.00 96.88 89 LYS A C 1
ATOM 688 O O . LYS A 1 89 ? -7.182 8.022 -8.658 1.00 96.88 89 LYS A O 1
ATOM 693 N N . LEU A 1 90 ? -7.064 6.288 -7.235 1.00 97.94 90 LEU A N 1
ATOM 694 C CA . LEU A 1 90 ? -6.279 5.402 -8.096 1.00 97.94 90 LEU A CA 1
ATOM 695 C C . LEU A 1 90 ? -7.097 4.180 -8.527 1.00 97.94 90 LEU A C 1
ATOM 697 O O . LEU A 1 90 ? -8.009 3.733 -7.825 1.00 97.94 90 LEU A O 1
ATOM 701 N N . ARG A 1 91 ? -6.755 3.607 -9.682 1.00 97.88 91 ARG A N 1
ATOM 702 C CA . ARG A 1 91 ? -7.229 2.279 -10.090 1.00 97.88 91 ARG A CA 1
ATOM 703 C C . ARG A 1 91 ? -6.314 1.214 -9.499 1.00 97.88 91 ARG A C 1
ATOM 705 O O . ARG A 1 91 ? -5.099 1.375 -9.453 1.00 97.88 91 ARG A O 1
ATOM 712 N N . ILE A 1 92 ? -6.909 0.101 -9.086 1.00 97.31 92 ILE A N 1
ATOM 713 C CA . ILE A 1 92 ? -6.204 -1.013 -8.452 1.00 97.31 92 ILE A CA 1
ATOM 714 C C . ILE A 1 92 ? -6.350 -2.254 -9.334 1.00 97.31 92 ILE A C 1
ATOM 716 O O . ILE A 1 92 ? -7.472 -2.638 -9.668 1.00 97.31 92 ILE A O 1
ATOM 720 N N . LYS A 1 93 ? -5.237 -2.914 -9.677 1.00 97.19 93 LYS A N 1
ATOM 721 C CA . LYS A 1 93 ? -5.246 -4.291 -10.206 1.00 97.19 93 LYS A CA 1
ATOM 722 C C . LYS A 1 93 ? -4.768 -5.245 -9.107 1.00 97.19 93 LYS A C 1
ATOM 724 O O . LYS A 1 93 ? -3.784 -4.957 -8.432 1.00 97.19 93 LYS A O 1
ATOM 729 N N . SER A 1 94 ? -5.457 -6.374 -8.916 1.00 95.88 94 SER A N 1
ATOM 730 C CA . SER A 1 94 ? -5.067 -7.400 -7.936 1.00 95.88 94 SER A CA 1
ATOM 731 C C . SER A 1 94 ? -4.240 -8.516 -8.578 1.00 95.88 94 SER A C 1
ATOM 733 O O . SER A 1 94 ? -4.627 -9.074 -9.608 1.00 95.88 94 SER A O 1
ATOM 735 N N . HIS A 1 95 ? -3.148 -8.876 -7.907 1.00 94.31 95 HIS A N 1
ATOM 736 C CA . HIS A 1 95 ? -2.156 -9.883 -8.302 1.00 94.31 95 HIS A CA 1
ATOM 737 C C . HIS A 1 95 ? -2.161 -11.100 -7.354 1.00 94.31 95 HIS A C 1
ATOM 739 O O . HIS A 1 95 ? -1.192 -11.846 -7.254 1.00 94.31 95 HIS A O 1
ATOM 745 N N . GLY A 1 96 ? -3.260 -11.296 -6.614 1.00 92.69 96 GLY A N 1
ATOM 746 C CA . GLY A 1 96 ? -3.411 -12.372 -5.633 1.00 92.69 96 GLY A CA 1
ATOM 747 C C . GLY A 1 96 ? -3.177 -11.910 -4.195 1.00 92.69 96 GLY A C 1
ATOM 748 O O . GLY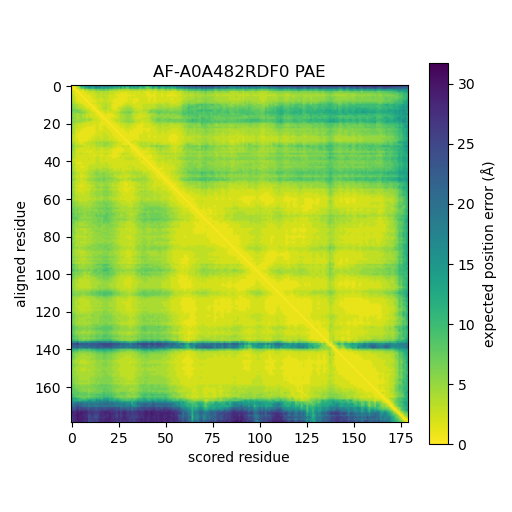 A 1 96 ? -3.436 -10.756 -3.849 1.00 92.69 96 GLY A O 1
ATOM 749 N N . LYS A 1 97 ? -2.739 -12.836 -3.336 1.00 93.75 97 LYS A N 1
ATOM 750 C CA . LYS A 1 97 ? -2.508 -12.592 -1.906 1.00 93.75 97 LYS A CA 1
ATOM 751 C C . LYS A 1 97 ? -1.095 -12.973 -1.490 1.00 93.75 97 LYS A C 1
ATOM 753 O O . LYS A 1 97 ? -0.514 -13.906 -2.043 1.00 93.75 97 LYS A O 1
ATOM 758 N N . ASP A 1 98 ? -0.530 -12.235 -0.538 1.00 90.62 98 ASP A N 1
ATOM 759 C CA . ASP A 1 98 ? 0.724 -12.610 0.121 1.00 90.62 98 ASP A CA 1
ATOM 760 C C . ASP A 1 98 ? 0.522 -13.734 1.149 1.00 90.62 98 ASP A C 1
ATOM 762 O O . ASP A 1 98 ? -0.588 -14.231 1.350 1.00 90.62 98 ASP A O 1
ATOM 766 N N . MET A 1 99 ? 1.618 -14.163 1.780 1.00 88.19 99 MET A N 1
ATOM 767 C CA . MET A 1 99 ? 1.589 -15.228 2.789 1.00 88.19 99 MET A CA 1
ATOM 768 C C . MET A 1 99 ? 0.778 -14.844 4.035 1.00 88.19 99 MET A C 1
ATOM 770 O O . MET A 1 99 ? 0.262 -15.727 4.713 1.00 88.19 99 MET A O 1
ATOM 774 N N . ALA A 1 100 ? 0.633 -13.544 4.311 1.00 90.38 100 ALA A N 1
ATOM 775 C CA . ALA A 1 100 ? -0.196 -13.010 5.389 1.00 90.38 100 ALA A CA 1
ATOM 776 C C . ALA A 1 100 ? -1.672 -12.834 4.970 1.00 90.38 100 ALA A C 1
ATOM 778 O O . ALA A 1 100 ? -2.495 -12.377 5.760 1.00 90.38 100 ALA A O 1
ATOM 779 N N . GLY A 1 101 ? -2.033 -13.194 3.733 1.00 92.25 101 GLY A N 1
ATOM 780 C CA . GLY A 1 101 ? -3.393 -13.087 3.210 1.00 92.25 101 GLY A CA 1
ATOM 781 C C . GLY A 1 101 ? -3.794 -11.684 2.742 1.00 92.25 101 GLY A C 1
ATOM 782 O O . GLY A 1 101 ? -4.960 -11.489 2.380 1.00 92.25 101 GLY A O 1
ATOM 783 N N . ARG A 1 102 ? -2.859 -10.727 2.704 1.00 94.19 102 ARG A N 1
ATOM 784 C CA . ARG A 1 102 ? -3.085 -9.352 2.233 1.00 94.19 102 ARG A CA 1
ATOM 785 C C . ARG A 1 102 ? -3.126 -9.309 0.716 1.00 94.19 102 ARG A C 1
ATOM 787 O O . ARG A 1 102 ? -2.432 -10.076 0.048 1.00 94.19 102 ARG A O 1
ATOM 794 N N . LEU A 1 103 ? -3.936 -8.410 0.160 1.00 95.62 103 LEU A N 1
ATOM 795 C CA . LEU A 1 103 ? -4.049 -8.255 -1.291 1.00 95.62 103 LEU A CA 1
ATOM 796 C C . LEU A 1 103 ? -2.758 -7.674 -1.864 1.00 95.62 103 LEU A C 1
ATOM 798 O O . LEU A 1 103 ? -2.331 -6.597 -1.461 1.00 95.62 103 LEU A O 1
ATOM 802 N N . GLN A 1 104 ? -2.171 -8.362 -2.838 1.00 96.38 104 GLN A N 1
ATOM 803 C CA . GLN A 1 104 ? -1.081 -7.819 -3.640 1.00 96.38 104 GLN A CA 1
ATOM 804 C C . GLN A 1 104 ? -1.673 -6.995 -4.776 1.00 96.38 104 GLN A C 1
ATOM 806 O O . GLN A 1 104 ? -2.513 -7.496 -5.530 1.00 96.38 104 GLN A O 1
ATOM 811 N N . VAL A 1 105 ? -1.257 -5.737 -4.893 1.00 98.06 105 VAL A N 1
ATOM 812 C CA . VAL A 1 105 ? -1.870 -4.782 -5.817 1.00 98.06 105 VAL A CA 1
ATOM 813 C C . VAL A 1 105 ? -0.851 -3.974 -6.610 1.00 98.06 105 VAL A C 1
ATOM 815 O O . VAL A 1 105 ? 0.253 -3.703 -6.141 1.00 98.06 105 VAL A O 1
ATOM 818 N N . SER A 1 106 ? -1.243 -3.558 -7.810 1.00 98.38 106 SER A N 1
ATOM 819 C CA . SER A 1 106 ? -0.620 -2.426 -8.493 1.00 98.38 106 SER A CA 1
ATOM 820 C C . SER A 1 106 ? -1.584 -1.253 -8.541 1.00 98.38 106 SER A C 1
ATOM 822 O O . SER A 1 106 ? -2.796 -1.439 -8.707 1.00 98.38 106 SER A O 1
ATOM 824 N N . LEU A 1 107 ? -1.035 -0.054 -8.361 1.00 98.56 107 LEU A N 1
ATOM 825 C CA . LEU A 1 107 ? -1.789 1.193 -8.351 1.00 98.56 107 LEU A CA 1
ATOM 826 C C . LEU A 1 107 ? -1.531 1.962 -9.642 1.00 98.56 107 LEU A C 1
ATOM 828 O O . LEU A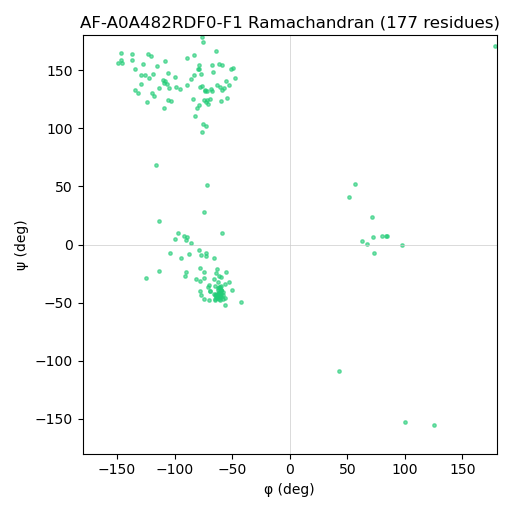 1 107 ? -0.393 2.032 -10.112 1.00 98.56 107 LEU A O 1
ATOM 832 N N . TRP A 1 108 ? -2.598 2.524 -10.196 1.00 98.38 108 TRP A N 1
ATOM 833 C CA . TRP A 1 108 ? -2.583 3.166 -11.500 1.00 98.38 108 TRP A CA 1
ATOM 834 C C . TRP A 1 108 ? -3.312 4.498 -11.460 1.00 98.38 108 TRP A C 1
ATOM 836 O O . TRP A 1 108 ? -4.447 4.580 -10.979 1.00 98.38 108 TRP A O 1
ATOM 846 N N . GLU A 1 109 ? -2.681 5.507 -12.032 1.00 97.62 109 GLU A N 1
ATOM 847 C CA . GLU A 1 109 ? -3.297 6.797 -12.297 1.00 97.62 109 GLU A CA 1
ATOM 848 C C . GLU A 1 109 ? -4.253 6.704 -13.502 1.00 97.62 109 GLU A C 1
ATOM 850 O O . GLU A 1 109 ? -4.418 5.657 -14.158 1.00 97.62 109 GLU A O 1
ATOM 855 N N . GLU A 1 110 ? -4.968 7.798 -13.755 1.00 95.88 110 GLU A N 1
ATOM 856 C CA . GLU A 1 110 ? -5.931 7.892 -14.853 1.00 95.88 110 GLU A CA 1
ATOM 857 C C . GLU A 1 110 ? -5.244 7.915 -16.225 1.00 95.88 110 GLU A C 1
ATOM 859 O O . GLU A 1 110 ? -5.742 7.293 -17.162 1.00 95.88 110 GLU A O 1
ATOM 864 N N . ASP A 1 111 ? -4.066 8.535 -16.317 1.00 96.06 111 ASP A N 1
ATOM 865 C CA . ASP A 1 111 ? -3.240 8.614 -17.530 1.00 96.06 111 ASP A CA 1
ATOM 866 C C . ASP A 1 111 ? -2.548 7.285 -17.902 1.00 96.06 111 ASP A C 1
ATOM 868 O O . ASP A 1 111 ? -1.974 7.158 -18.982 1.00 96.06 111 ASP A O 1
ATOM 872 N N . GLY A 1 112 ? -2.634 6.276 -17.028 1.00 95.81 112 GLY A N 1
ATOM 873 C CA . GLY A 1 112 ? -2.007 4.969 -17.207 1.00 95.81 112 GLY A CA 1
ATOM 874 C C . GLY A 1 112 ? -0.665 4.801 -16.495 1.00 95.81 112 GLY A C 1
ATOM 875 O O . GLY A 1 112 ? -0.114 3.700 -16.539 1.00 95.81 112 GLY A O 1
ATOM 876 N N . SER A 1 113 ? -0.169 5.822 -15.799 1.00 96.88 113 SER A N 1
ATOM 877 C CA . SER A 1 113 ? 1.042 5.742 -14.984 1.00 96.88 113 SER A CA 1
ATOM 878 C C . SER A 1 113 ? 0.871 4.738 -13.839 1.00 96.88 113 SER A C 1
ATOM 880 O O . SER A 1 113 ? -0.181 4.662 -13.199 1.00 96.88 113 SER A O 1
ATOM 882 N N . CYS A 1 114 ? 1.899 3.920 -13.591 1.00 98.38 114 CYS A N 1
ATOM 883 C CA . CYS A 1 114 ? 1.878 2.881 -12.560 1.00 98.38 114 CYS A CA 1
ATOM 884 C C . CYS A 1 114 ? 2.789 3.262 -11.392 1.00 98.38 114 CYS A C 1
ATOM 886 O O . CYS A 1 114 ? 4.010 3.322 -11.549 1.00 98.38 114 CYS A O 1
ATOM 888 N N . ILE A 1 115 ? 2.212 3.432 -10.199 1.00 98.50 115 ILE A N 1
ATOM 889 C CA . ILE A 1 115 ? 2.959 3.840 -8.999 1.00 98.50 115 ILE A CA 1
ATOM 890 C C . ILE A 1 115 ? 4.044 2.816 -8.650 1.00 98.50 115 ILE A C 1
ATOM 892 O O . ILE A 1 115 ? 5.144 3.194 -8.261 1.00 98.50 115 ILE A O 1
ATOM 896 N N . ASN A 1 116 ? 3.791 1.516 -8.852 1.00 98.44 116 ASN A N 1
ATOM 897 C CA . ASN A 1 116 ? 4.795 0.481 -8.591 1.00 98.44 116 ASN A CA 1
ATOM 898 C C . ASN A 1 116 ? 6.059 0.691 -9.444 1.00 98.44 116 ASN A C 1
ATOM 900 O O . ASN A 1 116 ? 7.171 0.583 -8.932 1.00 98.44 116 ASN A O 1
ATOM 904 N N . ALA A 1 117 ? 5.890 1.023 -10.727 1.00 98.50 117 ALA A N 1
ATOM 905 C CA . ALA A 1 117 ? 7.006 1.317 -11.619 1.00 98.50 117 ALA A CA 1
ATOM 906 C C . ALA A 1 117 ? 7.693 2.641 -11.239 1.00 98.50 117 ALA A C 1
ATOM 908 O O . ALA A 1 117 ? 8.917 2.685 -11.183 1.00 98.50 117 ALA A O 1
ATOM 909 N N . ILE A 1 118 ? 6.929 3.675 -10.870 1.00 98.44 118 ILE A N 1
ATOM 910 C CA . ILE A 1 118 ? 7.460 4.972 -10.408 1.00 98.44 118 ILE A CA 1
ATOM 911 C C . ILE A 1 118 ? 8.337 4.815 -9.150 1.00 98.44 118 ILE A C 1
ATOM 913 O O . ILE A 1 118 ? 9.403 5.430 -9.046 1.00 98.44 118 ILE A O 1
ATOM 917 N N . MET A 1 119 ? 7.956 3.948 -8.205 1.00 98.06 119 MET A N 1
ATOM 918 C CA . MET A 1 119 ? 8.789 3.650 -7.029 1.00 98.06 119 MET A CA 1
ATOM 919 C C . MET A 1 119 ? 10.144 3.035 -7.414 1.00 98.06 119 MET A C 1
ATOM 921 O O . MET A 1 119 ? 11.162 3.325 -6.785 1.00 98.06 119 MET A O 1
ATOM 925 N N . ILE A 1 120 ? 10.172 2.198 -8.454 1.00 97.75 120 ILE A N 1
ATOM 926 C CA . ILE A 1 120 ? 11.412 1.596 -8.959 1.00 97.75 120 ILE A CA 1
ATOM 927 C C . ILE A 1 120 ? 12.239 2.631 -9.720 1.00 97.75 120 ILE A C 1
ATOM 929 O O . ILE A 1 120 ? 13.437 2.748 -9.474 1.00 97.75 120 ILE A O 1
ATOM 933 N N . GLU A 1 121 ? 11.610 3.399 -10.609 1.00 97.94 121 GLU A N 1
ATOM 934 C CA . GLU A 1 121 ? 12.271 4.422 -11.425 1.00 97.94 121 GLU A CA 1
ATOM 935 C C . GLU A 1 121 ? 12.936 5.502 -10.564 1.00 97.94 121 GLU A C 1
ATOM 937 O O . GLU A 1 121 ? 14.060 5.926 -10.827 1.00 97.94 121 GLU A O 1
ATOM 942 N N . SER A 1 122 ? 12.271 5.901 -9.479 1.00 97.06 122 SER A N 1
ATOM 943 C CA . SER A 1 122 ? 12.813 6.852 -8.506 1.00 97.06 122 SER A CA 1
ATOM 944 C C . SER A 1 122 ? 13.927 6.263 -7.630 1.00 97.06 122 SER A C 1
ATOM 946 O O . SER A 1 122 ? 14.594 7.011 -6.911 1.00 97.06 122 SER A O 1
ATOM 948 N N . GLY A 1 123 ? 14.156 4.948 -7.677 1.00 96.31 123 GLY A N 1
ATOM 949 C CA . GLY A 1 123 ? 15.192 4.268 -6.906 1.00 96.31 123 GLY A CA 1
ATOM 950 C C . GLY A 1 123 ? 14.897 4.179 -5.406 1.00 96.31 123 GLY A C 1
ATOM 951 O O . GLY A 1 123 ? 15.835 4.070 -4.620 1.00 96.31 123 GLY A O 1
ATOM 952 N N . VAL A 1 124 ? 13.628 4.256 -4.987 1.00 95.88 124 VAL A N 1
ATOM 953 C CA . VAL A 1 124 ? 13.219 3.991 -3.588 1.00 95.88 124 VAL A CA 1
ATOM 954 C C . VAL A 1 124 ? 12.761 2.543 -3.373 1.00 95.88 124 VAL A C 1
ATOM 956 O O . VAL A 1 124 ? 12.620 2.088 -2.240 1.00 95.88 124 VAL A O 1
ATOM 959 N N . ALA A 1 125 ? 12.553 1.794 -4.458 1.00 95.88 125 ALA A N 1
ATOM 960 C CA . ALA A 1 125 ? 12.211 0.378 -4.438 1.00 95.88 125 ALA A CA 1
ATOM 961 C C . ALA A 1 125 ? 13.002 -0.408 -5.493 1.00 95.88 125 ALA A C 1
ATOM 963 O O . ALA A 1 125 ? 13.453 0.136 -6.502 1.00 95.88 125 ALA A O 1
ATOM 964 N N . ARG A 1 126 ? 13.105 -1.724 -5.289 1.00 95.38 126 ARG A N 1
ATOM 965 C CA . ARG A 1 126 ? 13.621 -2.680 -6.280 1.00 95.38 126 ARG A CA 1
ATOM 966 C C . ARG A 1 126 ? 12.601 -3.770 -6.584 1.00 95.38 126 ARG A C 1
ATOM 968 O O . ARG A 1 126 ? 11.650 -3.976 -5.827 1.00 95.38 126 ARG A O 1
ATOM 975 N N . ILE A 1 127 ? 12.816 -4.487 -7.682 1.00 96.00 127 ILE A N 1
ATOM 976 C CA . ILE A 1 127 ? 11.974 -5.623 -8.062 1.00 96.00 127 ILE A CA 1
ATOM 977 C C . ILE A 1 127 ? 12.195 -6.768 -7.067 1.00 96.00 127 ILE A C 1
ATOM 979 O O . ILE A 1 127 ? 13.326 -7.122 -6.746 1.00 96.00 127 ILE A O 1
ATOM 983 N N . SER A 1 128 ? 11.113 -7.385 -6.591 1.00 94.31 128 SER A N 1
ATOM 984 C CA . SER A 1 128 ? 11.195 -8.663 -5.890 1.00 94.31 128 SER A CA 1
ATOM 985 C C . SER A 1 128 ? 11.506 -9.775 -6.891 1.00 94.31 128 SER A C 1
ATOM 987 O O . SER A 1 128 ? 10.605 -10.275 -7.562 1.00 94.31 128 SER A O 1
ATOM 989 N N . SER A 1 129 ? 12.757 -10.213 -6.928 1.00 90.81 129 SER A N 1
ATOM 990 C CA . SER A 1 129 ? 13.246 -11.451 -7.564 1.00 90.81 129 SER A CA 1
ATOM 991 C C . SER A 1 129 ? 12.332 -12.659 -7.308 1.00 90.81 129 SER A C 1
ATOM 993 O O . SER A 1 129 ? 11.892 -13.314 -8.253 1.00 90.81 129 SER A O 1
ATOM 995 N N . THR A 1 130 ? 11.947 -12.921 -6.052 1.00 89.50 130 THR A N 1
ATOM 996 C CA . THR A 1 130 ? 11.027 -14.015 -5.699 1.00 89.50 130 THR A CA 1
ATOM 997 C C . THR A 1 130 ? 9.680 -13.899 -6.423 1.00 89.50 130 THR A C 1
ATOM 999 O O . THR A 1 130 ? 9.080 -14.902 -6.822 1.00 89.50 130 THR A O 1
ATOM 1002 N N . MET A 1 131 ? 9.135 -12.685 -6.541 1.00 90.00 131 MET A N 1
ATOM 1003 C CA . MET A 1 131 ? 7.868 -12.473 -7.239 1.00 90.00 131 MET A CA 1
ATOM 1004 C C . MET A 1 131 ? 8.054 -12.515 -8.756 1.00 90.00 131 MET A C 1
ATOM 1006 O O . MET A 1 131 ? 7.289 -13.204 -9.423 1.00 90.00 131 MET A O 1
ATOM 1010 N N . ALA A 1 132 ? 9.096 -11.877 -9.287 1.00 92.81 132 ALA A N 1
ATOM 1011 C CA . ALA A 1 132 ? 9.439 -11.902 -10.705 1.00 92.81 132 ALA A CA 1
ATOM 1012 C C . ALA A 1 132 ? 9.625 -13.342 -11.208 1.00 92.81 132 ALA A C 1
ATOM 1014 O O . ALA A 1 132 ? 9.017 -13.742 -12.199 1.00 92.81 132 ALA A O 1
ATOM 1015 N N . HIS A 1 133 ? 10.357 -14.174 -10.462 1.00 90.38 133 HIS A N 1
ATOM 1016 C CA . HIS A 1 133 ? 10.523 -15.590 -10.778 1.00 90.38 133 HIS A CA 1
ATOM 1017 C C . HIS A 1 133 ? 9.183 -16.341 -10.815 1.00 90.38 133 HIS A C 1
ATOM 1019 O O . HIS A 1 133 ? 8.964 -17.181 -11.689 1.00 90.38 133 HIS A O 1
ATOM 1025 N N . ARG A 1 134 ? 8.254 -16.035 -9.895 1.00 88.31 134 ARG A N 1
ATOM 1026 C CA . ARG A 1 134 ? 6.908 -16.634 -9.892 1.00 88.31 134 ARG A CA 1
ATOM 1027 C C . ARG A 1 134 ? 6.101 -16.247 -11.129 1.00 88.31 134 ARG A C 1
ATOM 1029 O O . ARG A 1 134 ? 5.459 -17.129 -11.698 1.00 88.31 134 ARG A O 1
ATOM 1036 N N . VAL A 1 135 ? 6.162 -14.981 -11.541 1.00 91.62 135 VAL A N 1
ATOM 1037 C CA . VAL A 1 135 ? 5.499 -14.483 -12.757 1.00 91.62 135 VAL A CA 1
ATOM 1038 C C . VAL A 1 135 ? 6.041 -15.201 -13.995 1.00 91.62 135 VAL A C 1
ATOM 1040 O O . VAL A 1 135 ? 5.264 -15.728 -14.790 1.00 91.62 135 VAL A O 1
ATOM 1043 N N . LEU A 1 136 ? 7.367 -15.317 -14.117 1.00 89.19 136 LEU A N 1
ATOM 1044 C CA . LEU A 1 136 ? 8.015 -15.944 -15.274 1.00 89.19 136 LEU A CA 1
ATOM 1045 C C . LEU A 1 136 ? 7.792 -17.464 -15.348 1.00 89.19 136 LEU A C 1
ATOM 1047 O O . LEU A 1 136 ? 7.577 -18.004 -16.430 1.00 89.19 136 LEU A O 1
ATOM 1051 N N . LYS A 1 137 ? 7.825 -18.179 -14.214 1.00 82.38 137 LYS A N 1
ATOM 1052 C CA . LYS A 1 137 ? 7.767 -19.653 -14.196 1.00 82.38 137 LYS A CA 1
ATOM 1053 C C . LYS A 1 137 ? 6.365 -20.226 -14.411 1.00 82.38 137 LYS A C 1
ATOM 1055 O O . LYS A 1 137 ? 6.238 -21.337 -14.917 1.00 82.38 137 LYS A O 1
ATOM 1060 N N . ARG A 1 138 ? 5.311 -19.527 -13.979 1.00 67.19 138 ARG A N 1
ATOM 1061 C CA . ARG A 1 138 ? 3.936 -20.062 -14.001 1.00 67.19 138 ARG A CA 1
ATOM 1062 C C . ARG A 1 138 ? 3.166 -19.777 -15.292 1.00 67.19 138 ARG A C 1
ATOM 1064 O O . ARG A 1 138 ? 1.994 -20.123 -15.343 1.00 67.19 138 ARG A O 1
ATOM 1071 N N . GLY A 1 139 ? 3.792 -19.158 -16.298 1.00 63.44 139 GLY A N 1
ATOM 1072 C CA . GLY A 1 139 ? 3.037 -18.530 -17.384 1.00 63.44 139 GLY A CA 1
ATOM 1073 C C . GLY A 1 139 ? 2.065 -17.514 -16.788 1.00 63.44 139 GLY A C 1
ATOM 1074 O O . GLY A 1 139 ? 0.861 -17.659 -16.969 1.00 63.44 139 GLY A O 1
ATOM 1075 N N . GLY A 1 140 ? 2.598 -16.607 -15.952 1.00 68.19 140 GLY A N 1
ATOM 1076 C CA . GLY A 1 140 ? 1.813 -15.700 -15.116 1.00 68.19 140 GLY A CA 1
ATOM 1077 C C . GLY A 1 140 ? 0.720 -14.977 -15.895 1.00 68.19 140 GLY A C 1
ATOM 1078 O O . GLY A 1 140 ? 0.860 -14.763 -17.101 1.00 68.19 140 GLY A O 1
ATOM 1079 N N . ASP A 1 141 ? -0.357 -14.608 -15.195 1.00 87.81 141 ASP A N 1
ATOM 1080 C CA . ASP A 1 141 ? -1.460 -13.851 -15.787 1.00 87.81 141 ASP A CA 1
ATOM 1081 C C . ASP A 1 141 ? -0.900 -12.667 -16.587 1.00 87.81 141 ASP A C 1
ATOM 1083 O O . ASP A 1 141 ? 0.066 -12.023 -16.170 1.00 87.81 141 ASP A O 1
ATOM 1087 N N . GLU A 1 142 ? -1.528 -12.333 -17.714 1.00 92.12 142 GLU A N 1
ATOM 1088 C CA . GLU A 1 142 ? -1.069 -11.258 -18.604 1.00 92.12 142 GLU A CA 1
ATOM 1089 C C . GLU A 1 142 ? -0.803 -9.942 -17.849 1.00 92.12 142 GLU A C 1
ATOM 1091 O O . GLU A 1 142 ? 0.213 -9.289 -18.071 1.00 92.12 142 GLU A O 1
ATOM 1096 N N . LYS A 1 143 ? -1.653 -9.614 -16.867 1.00 93.12 143 LYS A N 1
ATOM 1097 C CA . LYS A 1 143 ? -1.502 -8.445 -15.981 1.00 93.12 143 LYS A CA 1
ATOM 1098 C C . LYS A 1 143 ? -0.225 -8.472 -15.123 1.00 93.12 143 LYS A C 1
ATOM 1100 O O . LYS A 1 143 ? 0.300 -7.416 -14.778 1.00 93.12 143 LYS A O 1
ATOM 1105 N N . ASP A 1 144 ? 0.247 -9.653 -14.725 1.00 94.88 144 ASP A N 1
ATOM 1106 C CA . ASP A 1 144 ? 1.442 -9.821 -13.894 1.00 94.88 144 ASP A CA 1
ATOM 1107 C C . ASP A 1 144 ? 2.697 -9.663 -14.758 1.00 94.88 144 ASP A C 1
ATOM 1109 O O . ASP A 1 144 ? 3.666 -9.023 -14.348 1.00 94.88 144 ASP A O 1
ATOM 1113 N N . VAL A 1 145 ? 2.654 -10.209 -15.978 1.00 95.12 145 VAL A N 1
ATOM 1114 C CA . VAL A 1 145 ? 3.709 -10.060 -16.989 1.00 95.12 145 VAL A CA 1
ATOM 1115 C C . VAL A 1 145 ? 3.815 -8.604 -17.451 1.00 95.12 145 VAL A C 1
ATOM 1117 O O . VAL A 1 145 ? 4.922 -8.076 -17.558 1.00 95.12 145 VAL A O 1
ATOM 1120 N N . GLU A 1 146 ? 2.679 -7.935 -17.668 1.00 95.62 146 GLU A N 1
ATOM 1121 C CA . GLU A 1 146 ? 2.593 -6.502 -17.970 1.00 95.62 146 GLU A CA 1
ATOM 1122 C C . GLU A 1 146 ? 3.268 -5.671 -16.870 1.00 95.62 146 GLU A C 1
ATOM 1124 O O . GLU A 1 146 ? 4.156 -4.867 -17.159 1.00 95.62 146 GLU A O 1
ATOM 1129 N N . LEU A 1 147 ? 2.901 -5.906 -15.603 1.00 97.38 147 LEU A N 1
ATOM 1130 C CA . LEU A 1 147 ? 3.486 -5.192 -14.470 1.00 97.38 147 LEU A CA 1
ATOM 1131 C C . LEU A 1 147 ? 4.998 -5.433 -14.372 1.00 97.38 147 LEU A C 1
ATOM 1133 O O . LEU A 1 147 ? 5.755 -4.480 -14.205 1.00 97.38 147 LEU A O 1
ATOM 1137 N N . LEU A 1 148 ? 5.452 -6.684 -14.512 1.00 97.38 148 LEU A N 1
ATOM 1138 C CA . LEU A 1 148 ? 6.878 -7.009 -14.468 1.00 97.38 148 LEU A CA 1
ATOM 1139 C C . LEU A 1 148 ? 7.652 -6.286 -15.574 1.00 97.38 148 LEU A C 1
ATOM 1141 O O . LEU A 1 148 ? 8.711 -5.726 -15.307 1.00 97.38 148 LEU A O 1
ATOM 1145 N N . ARG A 1 149 ? 7.111 -6.233 -16.794 1.00 97.31 149 ARG A N 1
ATOM 1146 C CA . ARG A 1 149 ? 7.737 -5.521 -17.914 1.00 97.31 149 ARG A CA 1
ATOM 1147 C C . ARG A 1 149 ? 7.882 -4.021 -17.641 1.00 97.31 149 ARG A C 1
ATOM 1149 O O . ARG A 1 149 ? 8.925 -3.455 -17.962 1.00 97.31 149 ARG A O 1
ATOM 1156 N N . LEU A 1 150 ? 6.863 -3.387 -17.058 1.00 98.12 150 LEU A N 1
ATOM 1157 C CA . LEU A 1 150 ? 6.924 -1.973 -16.668 1.00 98.12 150 LEU A CA 1
ATOM 1158 C C . LEU A 1 150 ? 7.980 -1.737 -15.584 1.00 98.12 150 LEU A C 1
ATOM 1160 O O . LEU A 1 150 ? 8.796 -0.827 -15.708 1.00 98.12 150 LEU A O 1
ATOM 1164 N N .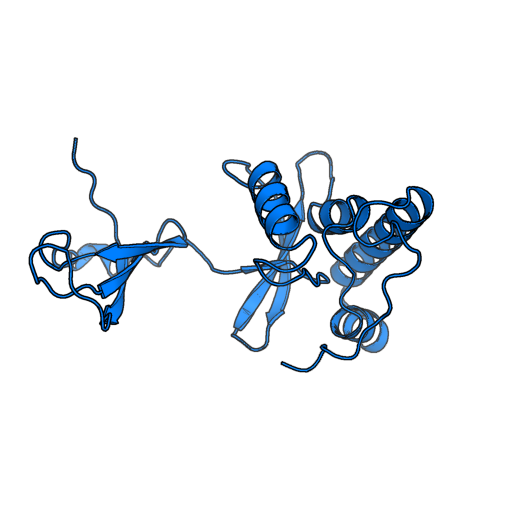 CYS A 1 151 ? 8.007 -2.592 -14.561 1.00 98.12 151 CYS A N 1
ATOM 1165 C CA . CYS A 1 151 ? 8.993 -2.531 -13.486 1.00 98.12 151 CYS A CA 1
ATOM 1166 C C . CYS A 1 151 ? 10.432 -2.711 -13.999 1.00 98.12 151 CYS A C 1
ATOM 1168 O O . CYS A 1 151 ? 11.332 -1.999 -13.559 1.00 98.12 151 CYS A O 1
ATOM 1170 N N . GLU A 1 152 ? 10.663 -3.622 -14.947 1.00 97.62 152 GLU A N 1
ATOM 1171 C CA . GLU A 1 152 ? 11.977 -3.811 -15.573 1.00 97.62 152 GLU A CA 1
ATOM 1172 C C . GLU A 1 152 ? 12.415 -2.583 -16.379 1.00 97.62 152 GLU A C 1
ATOM 1174 O O . GLU A 1 152 ? 13.552 -2.134 -16.246 1.00 97.62 152 GLU A O 1
ATOM 1179 N N . ALA A 1 153 ? 11.513 -1.983 -17.162 1.00 98.19 153 ALA A N 1
ATOM 1180 C CA . ALA A 1 153 ? 11.815 -0.750 -17.888 1.00 98.19 153 ALA A CA 1
ATOM 1181 C C . ALA A 1 153 ? 12.172 0.404 -16.930 1.00 98.19 153 ALA A C 1
ATOM 1183 O O . ALA A 1 153 ? 13.173 1.090 -17.139 1.00 98.19 153 ALA A O 1
ATOM 1184 N N . ALA A 1 154 ? 11.405 0.563 -15.847 1.00 98.19 154 ALA A N 1
ATOM 1185 C CA . ALA A 1 154 ? 11.672 1.536 -14.789 1.00 98.19 154 ALA A CA 1
ATOM 1186 C C . ALA A 1 154 ? 13.033 1.310 -14.110 1.00 98.19 154 ALA A C 1
ATOM 1188 O O . ALA A 1 154 ? 13.774 2.265 -13.873 1.00 98.19 154 ALA A O 1
ATOM 1189 N N . ARG A 1 155 ? 13.403 0.049 -13.848 1.00 97.06 155 ARG A N 1
ATOM 1190 C CA . ARG A 1 155 ? 14.705 -0.319 -13.269 1.00 97.06 155 ARG A CA 1
ATOM 1191 C C . ARG A 1 155 ? 15.861 0.123 -14.163 1.00 97.06 155 ARG A C 1
ATOM 1193 O O . ARG A 1 155 ? 16.831 0.694 -13.670 1.00 97.06 155 ARG A O 1
ATOM 1200 N N . GLU A 1 156 ? 15.760 -0.099 -15.471 1.00 97.00 156 GLU A N 1
ATOM 1201 C CA . GLU A 1 156 ? 16.796 0.334 -16.415 1.00 97.00 156 GLU A CA 1
ATOM 1202 C C . GLU A 1 156 ? 16.919 1.864 -16.480 1.00 97.00 156 GLU A C 1
ATOM 1204 O O . GLU A 1 156 ? 18.031 2.391 -16.586 1.00 97.00 156 GLU A O 1
ATOM 1209 N N . THR A 1 157 ? 15.807 2.595 -16.364 1.00 97.56 157 THR A N 1
ATOM 1210 C CA . THR A 1 157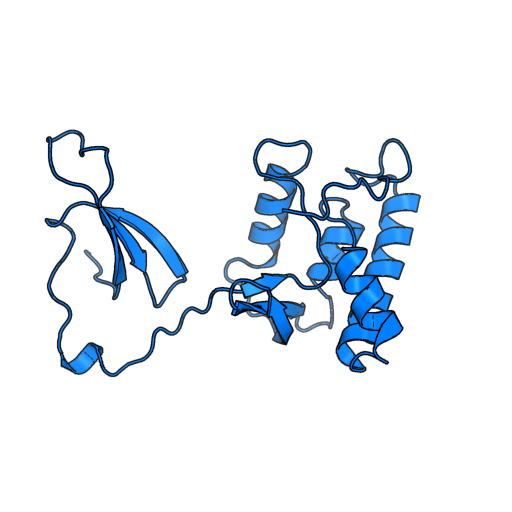 ? 15.828 4.061 -16.254 1.00 97.56 157 THR A CA 1
ATOM 1211 C C . THR A 1 157 ? 16.509 4.518 -14.961 1.00 97.56 157 THR A C 1
ATOM 1213 O O . THR A 1 157 ? 17.426 5.340 -15.021 1.00 97.56 157 THR A O 1
ATOM 1216 N N . ALA A 1 158 ? 16.150 3.933 -13.813 1.00 96.69 158 ALA A N 1
ATOM 1217 C CA . ALA A 1 158 ? 16.755 4.246 -12.515 1.00 96.69 158 ALA A CA 1
ATOM 1218 C C . ALA A 1 158 ? 18.275 4.020 -12.512 1.00 96.69 158 ALA A C 1
ATOM 1220 O O . ALA A 1 158 ? 19.036 4.873 -12.048 1.00 96.69 158 ALA A O 1
ATOM 1221 N N . LYS A 1 159 ? 18.728 2.902 -13.098 1.00 95.00 159 LYS A N 1
ATOM 1222 C CA . LYS A 1 159 ? 20.152 2.566 -13.252 1.00 95.00 159 LYS A CA 1
ATOM 1223 C C . LYS A 1 159 ? 20.900 3.596 -14.089 1.00 95.00 159 LYS A C 1
ATOM 1225 O O . LYS A 1 159 ? 21.955 4.075 -13.675 1.00 95.00 159 LYS A O 1
ATOM 1230 N N . LYS A 1 160 ? 20.354 3.975 -15.250 1.00 95.81 160 LYS A N 1
ATOM 1231 C CA . LYS A 1 160 ? 20.957 4.996 -16.127 1.00 95.81 160 LYS A CA 1
ATOM 1232 C C . LYS A 1 160 ? 21.042 6.356 -15.442 1.00 95.81 160 LYS A C 1
ATOM 1234 O O . LYS A 1 160 ? 22.048 7.046 -15.584 1.00 95.81 160 LYS A O 1
ATOM 1239 N N . ALA A 1 161 ? 20.009 6.714 -14.685 1.00 96.38 161 ALA A N 1
ATOM 1240 C CA . ALA A 1 161 ? 19.950 7.956 -13.928 1.00 96.38 161 ALA A CA 1
ATOM 1241 C C . ALA A 1 161 ? 20.782 7.927 -12.634 1.00 96.38 161 ALA A C 1
ATOM 1243 O O . ALA A 1 161 ? 20.929 8.970 -12.001 1.00 96.38 161 ALA A O 1
ATOM 1244 N N . ARG A 1 162 ? 21.320 6.761 -12.231 1.00 93.88 162 ARG A N 1
ATOM 1245 C CA . ARG A 1 162 ? 21.966 6.552 -10.922 1.00 93.88 162 ARG A CA 1
ATOM 1246 C C . ARG A 1 162 ? 21.074 7.020 -9.764 1.00 93.88 162 ARG A C 1
ATOM 1248 O O . ARG A 1 162 ? 21.536 7.654 -8.817 1.00 93.88 162 ARG A O 1
ATOM 1255 N N . ALA A 1 163 ? 19.776 6.742 -9.866 1.00 93.75 163 ALA A N 1
ATOM 1256 C CA . ALA A 1 163 ? 18.776 7.223 -8.923 1.00 93.75 163 ALA A CA 1
ATOM 1257 C C . ALA A 1 163 ? 18.889 6.499 -7.572 1.00 93.75 163 ALA A C 1
ATOM 1259 O O . ALA A 1 163 ? 18.786 5.273 -7.524 1.00 93.75 163 ALA A O 1
ATOM 1260 N N . ARG A 1 164 ? 19.046 7.264 -6.480 1.00 93.38 164 ARG A N 1
ATOM 1261 C CA . ARG A 1 164 ? 19.003 6.793 -5.078 1.00 93.38 164 ARG A CA 1
ATOM 1262 C C . ARG A 1 164 ? 19.752 5.475 -4.873 1.00 93.38 164 ARG A C 1
ATOM 1264 O O . ARG A 1 164 ? 20.969 5.478 -5.000 1.00 93.38 164 ARG A O 1
ATOM 1271 N N . MET A 1 165 ? 19.065 4.356 -4.631 1.00 91.94 165 MET A N 1
ATOM 1272 C CA . MET A 1 165 ? 19.710 3.064 -4.371 1.00 91.94 165 MET A CA 1
ATOM 1273 C C . MET A 1 165 ? 20.694 2.621 -5.471 1.00 91.94 165 MET A C 1
ATOM 1275 O O . MET A 1 165 ? 21.641 1.899 -5.186 1.00 91.94 165 MET A O 1
ATOM 1279 N N . TYR A 1 166 ? 20.536 3.110 -6.706 1.00 90.19 166 TYR A N 1
ATOM 1280 C CA . TYR A 1 166 ? 21.434 2.829 -7.830 1.00 90.19 166 TYR A CA 1
ATOM 1281 C C . TYR A 1 166 ? 22.611 3.818 -7.964 1.00 90.19 166 TYR A C 1
ATOM 1283 O O . TYR A 1 166 ? 23.344 3.776 -8.956 1.00 90.19 166 TYR A O 1
ATOM 1291 N N . CYS A 1 167 ? 22.812 4.738 -7.012 1.00 87.94 167 CYS A N 1
ATOM 1292 C CA . CYS A 1 167 ? 23.843 5.775 -7.119 1.00 87.94 167 CYS A CA 1
ATOM 1293 C C . CYS A 1 167 ? 25.276 5.218 -7.096 1.00 87.94 167 CYS A C 1
ATOM 1295 O O . CYS A 1 167 ? 26.160 5.773 -7.754 1.00 87.94 167 CYS A O 1
ATOM 1297 N N . TYR A 1 168 ? 25.486 4.084 -6.420 1.00 84.62 168 TYR A N 1
ATOM 1298 C CA . TYR A 1 168 ? 26.779 3.400 -6.318 1.00 84.62 168 TYR A CA 1
ATOM 1299 C C . TYR A 1 168 ? 26.940 2.210 -7.279 1.00 84.62 168 TYR A C 1
ATOM 1301 O O . TYR A 1 168 ? 27.961 1.526 -7.234 1.00 84.62 168 TYR A O 1
ATOM 1309 N N . GLY A 1 169 ? 25.971 1.959 -8.165 1.00 81.62 169 GLY A N 1
ATOM 1310 C CA . GLY A 1 169 ? 25.975 0.812 -9.076 1.00 81.62 169 GLY A CA 1
ATOM 1311 C C . GLY A 1 169 ? 24.710 -0.032 -8.956 1.00 81.62 169 GLY A C 1
ATOM 1312 O O . GLY A 1 169 ? 23.654 0.474 -8.589 1.00 81.62 169 GLY A O 1
ATOM 1313 N N . ASP A 1 170 ? 24.797 -1.314 -9.316 1.00 78.38 170 ASP A N 1
ATOM 1314 C CA . ASP A 1 170 ? 23.644 -2.210 -9.218 1.00 78.38 170 ASP A CA 1
ATOM 1315 C C . ASP A 1 170 ? 23.361 -2.565 -7.755 1.00 78.38 170 ASP A C 1
ATOM 1317 O O . ASP A 1 170 ? 24.269 -2.942 -7.009 1.00 78.38 170 ASP A O 1
ATOM 1321 N N . VAL A 1 171 ? 22.096 -2.468 -7.353 1.00 73.38 171 VAL A N 1
ATOM 1322 C CA . VAL A 1 171 ? 21.661 -2.951 -6.044 1.00 73.38 171 VAL A CA 1
ATOM 1323 C C . VAL A 1 171 ? 21.612 -4.462 -6.155 1.00 73.38 171 VAL A C 1
ATOM 1325 O O . VAL A 1 171 ? 20.713 -5.000 -6.795 1.00 73.38 171 VAL A O 1
ATOM 1328 N N . GLY A 1 172 ? 22.608 -5.141 -5.587 1.00 64.31 172 GLY A N 1
ATOM 1329 C CA . GLY A 1 172 ? 22.666 -6.599 -5.627 1.00 64.31 172 GLY A CA 1
ATOM 1330 C C . GLY A 1 172 ? 21.356 -7.240 -5.157 1.00 64.31 172 GLY A C 1
ATOM 1331 O O . GLY A 1 172 ? 20.643 -6.692 -4.311 1.00 64.31 172 GLY A O 1
ATOM 1332 N N . ASP A 1 173 ? 21.058 -8.429 -5.679 1.00 58.72 173 ASP A N 1
ATOM 1333 C CA . ASP A 1 173 ? 19.907 -9.251 -5.291 1.00 58.72 173 ASP A CA 1
ATOM 1334 C C . ASP A 1 173 ? 20.109 -9.869 -3.893 1.00 58.72 173 ASP A C 1
ATOM 1336 O O . ASP A 1 173 ? 20.034 -11.080 -3.726 1.00 58.72 173 ASP A O 1
ATOM 1340 N N . SER A 1 174 ? 20.460 -9.062 -2.882 1.00 53.38 174 SER A N 1
ATOM 1341 C CA . SER A 1 174 ? 20.906 -9.587 -1.588 1.00 53.38 174 SER A CA 1
ATOM 1342 C C . SER A 1 174 ? 19.860 -10.509 -0.948 1.00 53.38 174 SER A C 1
ATOM 1344 O O . SER A 1 174 ? 18.670 -10.179 -0.894 1.00 53.38 174 SER A O 1
ATOM 1346 N N . ASP A 1 175 ? 20.372 -11.642 -0.450 1.00 42.94 175 ASP A N 1
ATOM 1347 C CA . ASP A 1 175 ? 19.724 -12.868 0.057 1.00 42.94 175 ASP A CA 1
ATOM 1348 C C . ASP A 1 175 ? 18.746 -12.700 1.245 1.00 42.94 175 ASP A C 1
ATOM 1350 O O . ASP A 1 175 ? 18.247 -13.689 1.790 1.00 42.94 175 ASP A O 1
ATOM 1354 N N . ASP A 1 176 ? 18.385 -11.473 1.627 1.00 50.34 176 ASP A N 1
ATOM 1355 C CA . ASP A 1 176 ? 17.370 -11.183 2.656 1.00 50.34 176 ASP A CA 1
ATOM 1356 C C . ASP A 1 176 ? 15.927 -11.424 2.150 1.00 50.34 176 ASP A C 1
ATOM 1358 O O . ASP A 1 176 ? 14.954 -10.820 2.600 1.00 50.34 176 ASP A O 1
ATOM 1362 N N . GLU A 1 177 ? 15.753 -12.340 1.197 1.00 49.41 177 GLU A N 1
ATOM 1363 C CA . GLU A 1 177 ? 14.458 -12.725 0.628 1.00 49.41 177 GLU A CA 1
ATOM 1364 C C . GLU A 1 177 ? 13.653 -13.683 1.523 1.00 49.41 177 GLU A C 1
ATOM 1366 O O . GLU A 1 177 ? 12.510 -14.017 1.195 1.00 49.41 177 GLU A O 1
ATOM 1371 N N . ARG A 1 178 ? 14.228 -14.132 2.648 1.00 35.22 178 ARG A N 1
ATOM 1372 C CA . ARG A 1 178 ? 13.628 -15.101 3.580 1.00 35.22 178 ARG A CA 1
ATOM 1373 C C . ARG A 1 178 ? 13.374 -14.511 4.968 1.00 35.22 178 ARG A C 1
ATOM 1375 O O . ARG A 1 178 ? 14.001 -14.947 5.932 1.00 35.22 178 ARG A O 1
ATOM 1382 N N . ARG A 1 179 ? 12.438 -13.576 5.103 1.00 33.59 179 ARG A N 1
ATOM 1383 C CA . ARG A 1 179 ? 11.747 -13.334 6.379 1.00 33.59 179 ARG A CA 1
ATOM 1384 C C . ARG A 1 179 ? 10.272 -13.063 6.142 1.00 33.59 179 ARG A C 1
ATOM 1386 O O . ARG A 1 179 ? 9.961 -12.304 5.197 1.00 33.59 179 ARG A O 1
#

Nearest PDB structures (foldseek):
  2wac-assembly2_B  TM=7.447E-01  e=7.067E-09  Drosophila melanogaster
  5vqh-assembly2_B  TM=8.072E-01  e=4.336E-05  Bombyx mori
  5ygb-assembly1_A  TM=7.671E-01  e=9.477E-05  Drosophila melanogaster
  5ygf-assembly1_A  TM=7.549E-01  e=1.360E-04  Drosophila melanogaster
  5ygd-assembly1_A  TM=7.878E-01  e=3.351E-04  Drosophila melanogaster